Protein AF-A0A8I1IHM7-F1 (afdb_monomer_lite)

Foldseek 3Di:
DKAFAFDPVLVVQLVVQCVVFPDDPPDDAWAGHPDIDDPVRLVQLVCVLQVHDDDDDDDDPLVRLQVQQPLCVQQVLPVRHNVVSVVVVPDHYGPNVVSCVSGPRHTHGPNPVSVVDRDDPVNVCCVVCSVVLLVLLLVLLVVLLVQLCCLQPPDPCVVCVVVVDPDPVSNVVSNVSSVVSNVLSVCSSNVPPQLVSLVVVLCVLVVVLVVCCVVPVCLCVPPVRRSPVSVVVNVSSVVNNVVSDDD

pLDDT: mean 90.26, std 7.32, range [41.38, 98.38]

Secondary structure (DSSP, 8-state):
-EE----HHHHHHHHHHHHHSPPPTTSPPP---S--EEHHHHHHHHHHHTTPPP-PPPPPPHHHHHHHHHHHHHTT-TT--HHHHHHHHT-B----HHHHTT-S--PPPHHHHTTTS---HHHHHHHHHHHHHHHHHHHHHHHHHHHHHHHHHS-HHHHHHHHT---TTHHHHHHHHHHHHHHHHHHHHTT-SHHHHHHHHHHHHHHHHHHHHHH-GGGGS-TT-TTTTHHHHHHHHHHHHHHH---

Structure (mmCIF, N/CA/C/O backbone):
data_AF-A0A8I1IHM7-F1
#
_entry.id   AF-A0A8I1IHM7-F1
#
loop_
_atom_site.group_PDB
_atom_site.id
_atom_site.type_symbol
_atom_site.label_atom_id
_atom_site.label_alt_id
_atom_site.label_comp_id
_atom_site.label_asym_id
_atom_site.label_entity_id
_atom_site.label_seq_id
_atom_site.pdbx_PDB_ins_code
_atom_site.Cartn_x
_atom_site.Cartn_y
_atom_site.Cartn_z
_atom_site.occupancy
_atom_site.B_iso_or_equiv
_atom_site.auth_seq_id
_atom_site.auth_comp_id
_atom_site.auth_asym_id
_atom_site.auth_atom_id
_atom_site.pdbx_PDB_model_num
ATOM 1 N N . GLU A 1 1 ? -20.198 -10.989 11.165 1.00 84.62 1 GLU A N 1
ATOM 2 C CA . GLU A 1 1 ? -19.891 -11.301 12.573 1.00 84.62 1 GLU A CA 1
ATOM 3 C C . GLU A 1 1 ? -20.117 -10.100 13.493 1.00 84.62 1 GLU A C 1
ATOM 5 O O . GLU A 1 1 ? -19.908 -8.967 13.043 1.00 84.62 1 GLU A O 1
ATOM 10 N N . PRO A 1 2 ? -20.610 -10.320 14.728 1.00 90.12 2 PRO A N 1
ATOM 11 C CA . PRO A 1 2 ? -20.672 -9.314 15.789 1.00 90.12 2 PRO A CA 1
ATOM 12 C C . PRO A 1 2 ? -19.296 -9.076 16.435 1.00 90.12 2 PRO A C 1
ATOM 14 O O . PRO A 1 2 ? -18.461 -9.977 16.477 1.00 90.12 2 PRO A O 1
ATOM 17 N N . VAL A 1 3 ? -19.072 -7.860 16.937 1.00 91.31 3 VAL A N 1
ATOM 18 C CA . VAL A 1 3 ? -17.840 -7.398 17.599 1.00 91.31 3 VAL A CA 1
ATOM 19 C C . VAL A 1 3 ? -18.196 -6.395 18.710 1.00 91.31 3 VAL A C 1
ATOM 21 O O . VAL A 1 3 ? -19.154 -5.638 18.554 1.00 91.31 3 VAL A O 1
ATOM 24 N N . ASN A 1 4 ? -17.438 -6.334 19.810 1.00 93.00 4 ASN A N 1
ATOM 25 C CA . ASN A 1 4 ? -17.613 -5.317 20.864 1.00 93.00 4 ASN A CA 1
ATOM 26 C C . ASN A 1 4 ? -16.305 -4.544 21.144 1.00 93.00 4 ASN A C 1
ATOM 28 O O . ASN A 1 4 ? -15.594 -4.833 22.109 1.00 93.00 4 ASN A O 1
ATOM 32 N N . PRO A 1 5 ? -15.956 -3.554 20.296 1.00 93.38 5 PRO A N 1
ATOM 33 C CA . PRO A 1 5 ? -14.682 -2.843 20.374 1.00 93.38 5 PRO A CA 1
ATOM 34 C C . PRO A 1 5 ? -14.538 -2.069 21.686 1.00 93.38 5 PRO A C 1
ATOM 36 O O . PRO A 1 5 ? -15.494 -1.445 22.142 1.00 93.38 5 PRO A O 1
ATOM 39 N N . ILE A 1 6 ? -13.330 -2.046 22.246 1.00 94.06 6 ILE A N 1
ATOM 40 C CA . ILE A 1 6 ? -12.980 -1.247 23.426 1.00 94.06 6 ILE A CA 1
ATOM 41 C C . ILE A 1 6 ? -11.928 -0.195 23.066 1.00 94.06 6 ILE A C 1
ATOM 43 O O . ILE A 1 6 ? -11.039 -0.448 22.252 1.00 94.06 6 ILE A O 1
ATOM 47 N N . HIS A 1 7 ? -12.030 0.993 23.663 1.00 94.50 7 HIS A N 1
ATOM 48 C CA . HIS A 1 7 ? -11.015 2.032 23.519 1.00 94.50 7 HIS A CA 1
ATOM 49 C C . HIS A 1 7 ? -9.739 1.667 24.290 1.00 94.50 7 HIS A C 1
ATOM 51 O O . HIS A 1 7 ? -9.816 1.151 25.403 1.00 94.50 7 HIS A O 1
ATOM 57 N N . ALA A 1 8 ? -8.564 1.985 23.741 1.00 94.12 8 ALA A N 1
ATOM 58 C CA . ALA A 1 8 ? -7.283 1.637 24.362 1.00 94.12 8 ALA A CA 1
ATOM 59 C C . ALA A 1 8 ? -7.101 2.258 25.761 1.00 94.12 8 ALA A C 1
ATOM 61 O O . ALA A 1 8 ? -6.610 1.590 26.664 1.00 94.12 8 ALA A O 1
ATOM 62 N N . GLU A 1 9 ? -7.543 3.503 25.970 1.00 94.56 9 GLU A N 1
ATOM 63 C CA . GLU A 1 9 ? -7.484 4.152 27.293 1.00 94.56 9 GLU A CA 1
ATOM 64 C C . GLU A 1 9 ? -8.430 3.499 28.305 1.00 94.56 9 GLU A C 1
ATOM 66 O O . GLU A 1 9 ? -8.074 3.350 29.470 1.00 94.56 9 GLU A O 1
ATOM 71 N N . ASP A 1 10 ? -9.618 3.074 27.865 1.00 94.50 10 ASP A N 1
ATOM 72 C CA . ASP A 1 10 ? -10.570 2.404 28.752 1.00 94.50 10 ASP A CA 1
ATOM 73 C C . ASP A 1 10 ? -10.032 1.013 29.137 1.00 94.50 10 ASP A C 1
ATOM 75 O O . ASP A 1 10 ? -10.134 0.606 30.292 1.00 94.50 10 ASP A O 1
ATOM 79 N N . LEU A 1 11 ? -9.390 0.308 28.195 1.00 95.12 11 LEU A N 1
ATOM 80 C CA . LEU A 1 11 ? -8.673 -0.937 28.476 1.00 95.12 11 LEU A CA 1
ATOM 81 C C . LEU A 1 11 ? -7.516 -0.709 29.461 1.00 95.12 11 LEU A C 1
ATOM 83 O O . LEU A 1 11 ? -7.359 -1.484 30.399 1.00 95.12 11 LEU A O 1
ATOM 87 N N . ALA A 1 12 ? -6.732 0.357 29.282 1.00 95.75 12 ALA A N 1
ATOM 88 C CA . ALA A 1 12 ? -5.644 0.700 30.195 1.00 95.75 12 ALA A CA 1
ATOM 89 C C . ALA A 1 12 ? -6.156 0.992 31.615 1.00 95.75 12 ALA A C 1
ATOM 91 O O . ALA A 1 12 ? -5.554 0.527 32.581 1.00 95.75 12 ALA A O 1
ATOM 92 N N . ALA A 1 13 ? -7.287 1.691 31.747 1.00 95.38 13 ALA A N 1
ATOM 93 C CA . ALA A 1 13 ? -7.929 1.934 33.037 1.00 95.38 13 ALA A CA 1
ATOM 94 C C . ALA A 1 13 ? -8.395 0.627 33.705 1.00 95.38 13 ALA A C 1
ATOM 96 O O . ALA A 1 13 ? -8.122 0.413 34.881 1.00 95.38 13 ALA A O 1
ATOM 97 N N . ILE A 1 14 ? -9.015 -0.289 32.950 1.00 94.88 14 ILE A N 1
ATOM 98 C CA . ILE A 1 14 ? -9.409 -1.617 33.458 1.00 94.88 14 ILE A CA 1
ATOM 99 C C . ILE A 1 14 ? -8.185 -2.405 33.942 1.00 94.88 14 ILE A C 1
ATOM 101 O O . ILE A 1 14 ? -8.227 -3.020 35.006 1.00 94.88 14 ILE A O 1
ATOM 105 N N . VAL A 1 15 ? -7.087 -2.387 33.180 1.00 94.62 15 VAL A N 1
ATOM 106 C CA . VAL A 1 15 ? -5.836 -3.050 33.574 1.00 94.62 15 VAL A CA 1
ATOM 107 C C . VAL A 1 15 ? -5.266 -2.424 34.848 1.00 94.62 15 VAL A C 1
ATOM 109 O O . VAL A 1 15 ? -4.857 -3.160 35.742 1.00 94.62 15 VAL A O 1
ATOM 112 N N . ALA A 1 16 ? -5.273 -1.095 34.967 1.00 96.00 16 ALA A N 1
ATOM 113 C CA . ALA A 1 16 ? -4.820 -0.401 36.171 1.00 96.00 16 ALA A CA 1
ATOM 114 C C . ALA A 1 16 ? -5.651 -0.793 37.405 1.00 96.00 16 ALA A C 1
ATOM 116 O O . ALA A 1 16 ? -5.081 -1.116 38.448 1.00 96.00 16 ALA A O 1
ATOM 117 N N . ASP A 1 17 ? -6.976 -0.864 37.267 1.00 95.06 17 ASP A N 1
ATOM 118 C CA . ASP A 1 17 ? -7.870 -1.311 38.338 1.00 95.06 17 ASP A CA 1
ATOM 119 C C . ASP A 1 17 ? -7.599 -2.766 38.738 1.00 95.06 17 ASP A C 1
ATOM 121 O O . ASP A 1 17 ? -7.530 -3.073 39.925 1.00 95.06 17 ASP A O 1
ATOM 125 N N . CYS A 1 18 ? -7.365 -3.655 37.767 1.00 93.69 18 CYS A N 1
ATOM 126 C CA . CYS A 1 18 ? -7.010 -5.052 38.037 1.00 93.69 18 CYS A CA 1
ATOM 127 C C . CYS A 1 18 ? -5.660 -5.189 38.756 1.00 93.69 18 CYS A C 1
ATOM 129 O O . CYS A 1 18 ? -5.431 -6.170 39.457 1.00 93.69 18 CYS A O 1
ATOM 131 N N . LEU A 1 19 ? -4.736 -4.246 38.574 1.00 93.38 19 LEU A N 1
ATOM 132 C CA . LEU A 1 19 ? -3.469 -4.242 39.306 1.00 93.38 19 LEU A CA 1
ATOM 133 C C . LEU A 1 19 ? -3.652 -3.735 40.741 1.00 93.38 19 LEU A C 1
ATOM 135 O O . LEU A 1 19 ? -3.023 -4.266 41.654 1.00 93.38 19 LEU A O 1
ATOM 139 N N . ALA A 1 20 ? -4.522 -2.743 40.944 1.00 94.44 20 ALA A N 1
ATOM 140 C CA . ALA A 1 20 ? -4.833 -2.197 42.262 1.00 94.44 20 ALA A CA 1
ATOM 141 C C . ALA A 1 20 ? -5.716 -3.135 43.104 1.00 94.44 20 ALA A C 1
ATOM 143 O O . ALA A 1 20 ? -5.553 -3.226 44.318 1.00 94.44 20 ALA A O 1
ATOM 144 N N . SER A 1 21 ? -6.657 -3.832 42.470 1.00 91.06 21 SER A N 1
ATOM 145 C CA . SER A 1 21 ? -7.587 -4.782 43.087 1.00 91.06 21 SER A CA 1
ATOM 146 C C . SER A 1 21 ? -7.689 -6.035 42.213 1.00 91.06 21 SER A C 1
ATOM 148 O O . SER A 1 21 ? -8.560 -6.123 41.347 1.00 91.06 21 SER A O 1
ATOM 150 N N . PRO A 1 22 ? -6.777 -7.008 42.404 1.00 90.81 22 PRO A N 1
ATOM 151 C CA . PRO A 1 22 ? -6.702 -8.182 41.544 1.00 90.81 22 PRO A CA 1
ATOM 152 C C . PRO A 1 22 ? -7.988 -9.015 41.544 1.00 90.81 22 PRO A C 1
ATOM 154 O O . PRO A 1 22 ? -8.403 -9.474 42.612 1.00 90.81 22 PRO A O 1
ATOM 157 N N . PRO A 1 23 ? -8.593 -9.282 40.367 1.00 90.06 23 PRO A N 1
ATOM 158 C CA . PRO A 1 23 ? -9.696 -10.227 40.270 1.00 90.06 23 PRO A CA 1
ATOM 159 C C . PRO A 1 23 ? -9.201 -11.662 40.541 1.00 90.06 23 PRO A C 1
ATOM 161 O O . PRO A 1 23 ? -7.988 -11.923 40.530 1.00 90.06 23 PRO A O 1
ATOM 164 N N . PRO A 1 24 ? -10.119 -12.623 40.756 1.00 90.88 24 PRO A N 1
ATOM 165 C CA . PRO A 1 24 ? -9.761 -14.029 40.908 1.00 90.88 24 PRO A CA 1
ATOM 166 C C . PRO A 1 24 ? -8.850 -14.524 39.775 1.00 90.88 24 PRO A C 1
ATOM 168 O O . PRO A 1 24 ? -9.079 -14.249 38.597 1.00 90.88 24 PRO A O 1
ATOM 171 N N . ARG A 1 25 ? -7.801 -15.272 40.133 1.00 89.69 25 ARG A N 1
ATOM 172 C CA . ARG A 1 25 ? -6.806 -15.820 39.188 1.00 89.69 25 ARG A CA 1
ATOM 173 C C . ARG A 1 25 ? -7.156 -17.234 38.708 1.00 89.69 25 ARG A C 1
ATOM 175 O O . ARG A 1 25 ? -6.270 -18.013 38.377 1.00 89.69 25 ARG A O 1
ATOM 182 N N . ASP A 1 26 ? -8.439 -17.577 38.717 1.00 91.81 26 ASP A N 1
ATOM 183 C CA . ASP A 1 26 ? -8.963 -18.905 38.379 1.00 91.81 26 ASP A CA 1
ATOM 184 C C . ASP A 1 26 ? -9.217 -19.090 36.873 1.00 91.81 26 ASP A C 1
ATOM 186 O O . ASP A 1 26 ? -9.425 -20.210 36.408 1.00 91.81 26 ASP A O 1
ATOM 190 N N . ARG A 1 27 ? -9.205 -17.995 36.103 1.00 87.81 27 ARG A N 1
ATOM 191 C CA . ARG A 1 27 ? -9.514 -17.977 34.671 1.00 87.81 27 ARG A CA 1
ATOM 192 C C . ARG A 1 27 ? -8.816 -16.828 33.945 1.00 87.81 27 ARG A C 1
ATOM 194 O O . ARG A 1 27 ? -8.361 -15.866 34.561 1.00 87.81 27 ARG A O 1
ATOM 201 N N . ALA A 1 28 ? -8.797 -16.904 32.616 1.00 89.00 28 ALA A N 1
ATOM 202 C CA . ALA A 1 28 ? -8.513 -15.747 31.775 1.00 89.00 28 ALA A CA 1
ATOM 203 C C . ALA A 1 28 ? -9.763 -14.858 31.688 1.00 89.00 28 ALA A C 1
ATOM 205 O O . ALA A 1 28 ? -10.857 -15.350 31.404 1.00 89.00 28 ALA A O 1
ATOM 206 N N . TRP A 1 29 ? -9.598 -13.560 31.929 1.00 90.19 29 TRP A N 1
ATOM 207 C CA . TRP A 1 29 ? -10.682 -12.589 31.827 1.00 90.19 29 TRP A CA 1
ATOM 208 C C . TRP A 1 29 ? -10.715 -11.974 30.430 1.00 90.19 29 TRP A C 1
ATOM 210 O O . TRP A 1 29 ? -9.701 -11.503 29.919 1.00 90.19 29 TRP A O 1
ATOM 220 N N . GLU A 1 30 ? -11.893 -11.984 29.814 1.00 90.50 30 GLU A N 1
ATOM 221 C CA . GLU A 1 30 ? -12.136 -11.331 28.532 1.00 90.50 30 GLU A CA 1
ATOM 222 C C . GLU A 1 30 ? -12.500 -9.858 28.770 1.00 90.50 30 GLU A C 1
ATOM 224 O O . GLU A 1 30 ? -13.246 -9.537 29.697 1.00 90.50 30 GLU A O 1
ATOM 229 N N . VAL A 1 31 ? -12.006 -8.955 27.920 1.00 91.06 31 VAL A N 1
ATOM 230 C CA . VAL A 1 31 ? -12.313 -7.519 27.997 1.00 91.06 31 VAL A CA 1
ATOM 231 C C . VAL A 1 31 ? -12.845 -7.046 26.655 1.00 91.06 31 VAL A C 1
ATOM 233 O O . VAL A 1 31 ? -12.253 -7.314 25.613 1.00 91.06 31 VAL A O 1
ATOM 236 N N . GLY A 1 32 ? -13.964 -6.332 26.683 1.00 91.56 32 GLY A N 1
ATOM 237 C CA . GLY A 1 32 ? -14.620 -5.789 25.502 1.00 91.56 32 GLY A CA 1
ATOM 238 C C . GLY A 1 32 ? -15.434 -4.553 25.845 1.00 91.56 32 GLY A C 1
ATOM 239 O O . GLY A 1 32 ? -15.661 -4.239 27.015 1.00 91.56 32 GLY A O 1
ATOM 240 N N . GLY A 1 33 ? -15.854 -3.836 24.809 1.00 92.56 33 GLY A N 1
ATOM 241 C CA . GLY A 1 33 ? -16.707 -2.667 24.961 1.00 92.56 33 GLY A CA 1
ATOM 242 C C . GLY A 1 33 ? -18.132 -3.039 25.382 1.00 92.56 33 GLY A C 1
ATOM 243 O O . GLY A 1 33 ? -18.565 -4.181 25.196 1.00 92.56 33 GLY A O 1
ATOM 244 N N . PRO A 1 34 ? -18.898 -2.066 25.901 1.00 92.19 34 PRO A N 1
ATOM 245 C CA . PRO A 1 34 ? -20.278 -2.287 26.335 1.00 92.19 34 PRO A CA 1
ATOM 246 C C . PRO A 1 34 ? -21.270 -2.359 25.161 1.00 92.19 34 PRO A C 1
ATOM 248 O O . PRO A 1 34 ? -22.408 -2.779 25.337 1.00 92.19 34 PRO A O 1
ATOM 251 N N . GLU A 1 35 ? -20.865 -1.926 23.964 1.00 93.25 35 GLU A N 1
ATOM 252 C CA . GLU A 1 35 ? -21.708 -1.883 22.770 1.00 93.25 35 GLU A CA 1
ATOM 253 C C . GLU A 1 35 ? -21.283 -2.991 21.800 1.00 93.25 35 GLU A C 1
ATOM 255 O O . GLU A 1 35 ? -20.154 -2.993 21.306 1.00 93.25 35 GLU A O 1
ATOM 260 N N . THR A 1 36 ? -22.194 -3.926 21.515 1.00 93.31 36 THR A N 1
ATOM 261 C CA . THR A 1 36 ? -21.987 -4.946 20.477 1.00 93.31 36 THR A CA 1
ATOM 262 C C . THR A 1 36 ? -22.536 -4.436 19.152 1.00 93.31 36 THR A C 1
ATOM 264 O O . THR A 1 36 ? -23.719 -4.125 19.035 1.00 93.31 36 THR A O 1
ATOM 267 N N . VAL A 1 37 ? -21.680 -4.382 18.137 1.00 93.12 37 VAL A N 1
ATOM 268 C CA . VAL A 1 37 ? -22.014 -3.947 16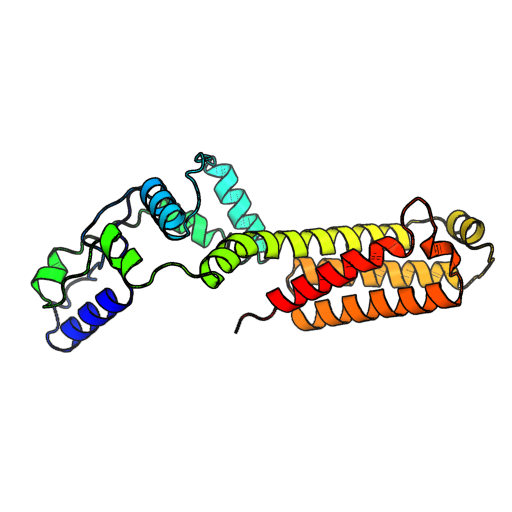.778 1.00 93.12 37 VAL A CA 1
ATOM 269 C C . VAL A 1 37 ? -21.679 -5.050 15.781 1.00 93.12 37 VAL A C 1
ATOM 271 O O . VAL A 1 37 ? -20.882 -5.941 16.055 1.00 93.12 37 VAL A O 1
ATOM 274 N N . THR A 1 38 ? -22.264 -5.014 14.588 1.00 92.00 38 THR A N 1
ATOM 275 C CA . THR A 1 38 ? -21.795 -5.883 13.499 1.00 92.00 38 THR A CA 1
ATOM 276 C C . THR A 1 38 ? -20.495 -5.331 12.919 1.00 92.00 38 THR A C 1
ATOM 278 O O . THR A 1 38 ? -20.282 -4.120 12.918 1.00 92.00 38 THR A O 1
ATOM 281 N N . GLN A 1 39 ? -19.641 -6.183 12.351 1.00 88.81 39 GLN A N 1
ATOM 282 C CA . GLN A 1 39 ? -18.436 -5.734 11.640 1.00 88.81 39 GLN A CA 1
ATOM 283 C C . GLN A 1 39 ? -18.768 -4.717 10.531 1.00 88.81 39 GLN A C 1
ATOM 285 O O . GLN A 1 39 ? -18.094 -3.698 10.400 1.00 88.81 39 GLN A O 1
ATOM 290 N N . ALA A 1 40 ? -19.846 -4.945 9.772 1.00 91.31 40 ALA A N 1
ATOM 291 C CA . ALA A 1 40 ? -20.333 -3.988 8.777 1.00 91.31 40 ALA A CA 1
ATOM 292 C C . ALA A 1 40 ? -20.783 -2.664 9.424 1.00 91.31 40 ALA A C 1
ATOM 294 O O . ALA A 1 40 ? -20.438 -1.588 8.939 1.00 91.31 40 ALA A O 1
ATOM 295 N N . GLY A 1 41 ? -21.496 -2.729 10.553 1.00 93.31 41 GLY A N 1
ATOM 296 C CA . GLY A 1 41 ? -21.902 -1.555 11.327 1.00 93.31 41 GLY A CA 1
ATOM 297 C C . GLY A 1 41 ? -20.712 -0.757 11.861 1.00 93.31 41 GLY A C 1
ATOM 298 O O . GLY A 1 41 ? -20.708 0.471 11.772 1.00 93.31 41 GLY A O 1
ATOM 299 N N . TYR A 1 42 ? -19.670 -1.444 12.330 1.00 93.12 42 TYR A N 1
ATOM 300 C CA . TYR A 1 42 ? -18.433 -0.821 12.787 1.00 93.12 42 TYR A CA 1
ATOM 301 C C . TYR A 1 42 ? -17.684 -0.128 11.641 1.00 93.12 42 TYR A C 1
ATOM 303 O O . TYR A 1 42 ? -17.315 1.037 11.763 1.00 93.12 42 TYR A O 1
ATOM 311 N N . LEU A 1 43 ? -17.547 -0.781 10.482 1.00 92.75 43 LEU A N 1
ATOM 312 C CA . LEU A 1 43 ? -16.962 -0.159 9.289 1.00 92.75 43 LEU A CA 1
ATOM 313 C C . LEU A 1 43 ? -17.773 1.059 8.816 1.00 92.75 43 LEU A C 1
ATOM 315 O O . LEU A 1 43 ? -17.191 2.079 8.448 1.00 92.75 43 LEU A O 1
ATOM 319 N N . ALA A 1 44 ? -19.108 0.991 8.861 1.00 95.19 44 ALA A N 1
ATOM 320 C CA . ALA A 1 44 ? -19.968 2.131 8.545 1.00 95.19 44 ALA A CA 1
ATOM 321 C C . ALA A 1 44 ? -19.768 3.291 9.532 1.00 95.19 44 ALA A C 1
ATOM 323 O O . ALA A 1 44 ? -19.743 4.449 9.115 1.00 95.19 44 ALA A O 1
ATOM 324 N N . LEU A 1 45 ? -19.606 2.992 10.825 1.00 94.75 45 LEU A N 1
ATOM 325 C CA . LEU A 1 45 ? -19.303 3.984 11.854 1.00 94.75 45 LEU A CA 1
ATOM 326 C C . LEU A 1 45 ? -17.952 4.661 11.598 1.00 94.75 45 LEU A C 1
ATOM 328 O O . LEU A 1 45 ? -17.911 5.887 11.544 1.00 94.75 45 LEU A O 1
ATOM 332 N N . LEU A 1 46 ? -16.882 3.892 11.367 1.00 93.88 46 LEU A N 1
ATOM 333 C CA . LEU A 1 46 ? -15.554 4.437 11.056 1.00 93.88 46 LEU A CA 1
ATOM 334 C C . LEU A 1 46 ? -15.572 5.288 9.783 1.00 93.88 46 LEU A C 1
ATOM 336 O O . LEU A 1 46 ? -14.955 6.347 9.718 1.00 93.88 46 LEU A O 1
ATOM 340 N N . ARG A 1 47 ? -16.331 4.865 8.772 1.00 94.81 47 ARG A N 1
ATOM 341 C CA . ARG A 1 47 ? -16.472 5.613 7.524 1.00 94.81 47 ARG A CA 1
ATOM 342 C C . ARG A 1 47 ? -17.183 6.956 7.729 1.00 94.81 47 ARG A C 1
ATOM 344 O O . ARG A 1 47 ? -16.745 7.953 7.160 1.00 94.81 47 ARG A O 1
ATOM 351 N N . ARG A 1 48 ? -18.225 7.004 8.570 1.00 94.50 48 ARG A N 1
ATOM 352 C CA . ARG A 1 48 ? -18.868 8.266 8.983 1.00 94.50 48 ARG A CA 1
ATOM 353 C C . ARG A 1 48 ? -17.936 9.135 9.821 1.00 94.50 48 ARG A C 1
ATOM 355 O O . ARG A 1 48 ? -17.902 10.340 9.609 1.00 94.50 48 ARG A O 1
ATOM 362 N N . TRP A 1 49 ? -17.176 8.529 10.732 1.00 94.88 49 TRP A N 1
ATOM 363 C CA . TRP A 1 49 ? -16.181 9.225 11.549 1.00 94.88 49 TRP A CA 1
ATOM 364 C C . TRP A 1 49 ? -15.111 9.908 10.684 1.00 94.88 49 TRP A C 1
ATOM 366 O O . TRP A 1 49 ? -14.779 11.059 10.937 1.00 94.88 49 TRP A O 1
ATOM 376 N N . LEU A 1 50 ? -14.678 9.270 9.590 1.00 94.94 50 LEU A N 1
ATOM 377 C CA . LEU A 1 50 ? -13.803 9.861 8.566 1.00 94.94 50 LEU A CA 1
ATOM 378 C C . LEU A 1 50 ? -14.476 10.955 7.704 1.00 94.94 50 LEU A C 1
ATOM 380 O O . LEU A 1 50 ? -13.848 11.480 6.787 1.00 94.94 50 LEU A O 1
ATOM 384 N N . GLY A 1 51 ? -15.759 11.266 7.910 1.00 93.88 51 GLY A N 1
ATOM 385 C CA . GLY A 1 51 ? -16.509 12.213 7.076 1.00 93.88 51 GLY A CA 1
ATOM 386 C C . GLY A 1 51 ? -16.812 11.703 5.659 1.00 93.88 51 GLY A C 1
ATOM 387 O O . GLY A 1 51 ? -17.132 12.487 4.766 1.00 93.88 51 GLY A O 1
ATOM 388 N N . LEU A 1 52 ? -16.704 10.392 5.414 1.00 93.94 52 LEU A N 1
ATOM 389 C CA . LEU A 1 52 ? -16.956 9.794 4.103 1.00 93.94 52 LEU A CA 1
ATOM 390 C C . LEU A 1 52 ? -18.434 9.414 3.943 1.00 93.94 52 LEU A C 1
ATOM 392 O O . LEU A 1 52 ? -19.080 8.910 4.862 1.00 93.94 52 LEU A O 1
ATOM 396 N N . ARG A 1 53 ? -18.963 9.585 2.724 1.00 94.31 53 ARG A N 1
ATOM 397 C CA . ARG A 1 53 ? -20.327 9.152 2.366 1.00 94.31 53 ARG A CA 1
ATOM 398 C C . ARG A 1 53 ? -20.489 7.638 2.534 1.00 94.31 53 ARG A C 1
ATOM 400 O O . ARG A 1 53 ? -19.514 6.928 2.274 1.00 94.31 53 ARG A O 1
ATOM 407 N N . PRO A 1 54 ? -21.685 7.118 2.870 1.00 94.19 54 PRO A N 1
ATOM 408 C CA . PRO A 1 54 ? -21.954 5.679 2.885 1.00 94.19 54 PRO A CA 1
ATOM 409 C C . PRO A 1 54 ? -21.487 4.987 1.595 1.00 94.19 54 PRO A C 1
ATOM 411 O O . PRO A 1 54 ? -21.528 5.583 0.520 1.00 94.19 54 PRO A O 1
ATOM 414 N N . ALA A 1 55 ? -21.006 3.749 1.707 1.00 92.31 55 ALA A N 1
ATOM 415 C CA . ALA A 1 55 ? -20.562 2.943 0.572 1.00 92.31 55 ALA A CA 1
ATOM 416 C C . ALA A 1 55 ? -21.206 1.553 0.621 1.00 92.31 55 ALA A C 1
ATOM 418 O O . ALA A 1 55 ? -21.489 1.066 1.719 1.00 92.31 55 ALA A O 1
ATOM 419 N N . PRO A 1 56 ? -21.431 0.918 -0.542 1.00 92.19 56 PRO A N 1
ATOM 420 C CA . PRO A 1 56 ? -21.932 -0.446 -0.589 1.00 92.19 56 PRO A CA 1
ATOM 421 C C . PRO A 1 56 ? -20.913 -1.419 0.012 1.00 92.19 56 PRO A C 1
ATOM 423 O O . PRO A 1 56 ? -19.701 -1.253 -0.139 1.00 92.19 56 PRO A O 1
ATOM 426 N N . PHE A 1 57 ? -21.420 -2.458 0.672 1.00 90.56 57 PHE A N 1
ATOM 427 C CA . PHE A 1 57 ? -20.605 -3.553 1.181 1.00 90.56 57 PHE A CA 1
ATOM 428 C C . PHE A 1 57 ? -20.459 -4.637 0.116 1.00 90.56 57 PHE A C 1
ATOM 430 O O . PHE A 1 57 ? -21.450 -5.187 -0.364 1.00 90.56 57 PHE A O 1
ATOM 437 N N . LEU A 1 58 ? -19.214 -4.967 -0.223 1.00 89.19 58 LEU A N 1
ATOM 438 C CA . LEU A 1 58 ? -18.890 -6.126 -1.045 1.00 89.19 58 LEU A CA 1
ATOM 439 C C . LEU A 1 58 ? -18.595 -7.310 -0.128 1.00 89.19 58 LEU A C 1
ATOM 441 O O . LEU A 1 58 ? -17.690 -7.253 0.703 1.00 89.19 58 LEU A O 1
ATOM 445 N N . HIS A 1 59 ? -19.367 -8.381 -0.281 1.00 86.88 59 HIS A N 1
ATOM 446 C CA . HIS A 1 59 ? -19.177 -9.604 0.486 1.00 86.88 59 HIS A CA 1
ATOM 447 C C . HIS A 1 59 ? -18.198 -10.507 -0.256 1.00 86.88 59 HIS A C 1
ATOM 449 O O . HIS A 1 59 ? -18.463 -10.937 -1.377 1.00 86.88 59 HIS A O 1
ATOM 455 N N . LEU A 1 60 ? -17.053 -10.778 0.367 1.00 85.75 60 LEU A N 1
ATOM 456 C CA . LEU A 1 60 ? -16.023 -11.626 -0.214 1.00 85.75 60 LEU A CA 1
ATOM 457 C C . LEU A 1 60 ? -16.278 -13.090 0.179 1.00 85.75 60 LEU A C 1
ATOM 459 O O . LEU A 1 60 ? -16.335 -13.387 1.375 1.00 85.75 60 LEU A O 1
ATOM 463 N N . PRO A 1 61 ? -16.400 -14.027 -0.779 1.00 90.94 61 PRO A N 1
ATOM 464 C CA . PRO A 1 61 ? -16.479 -15.445 -0.454 1.00 90.94 61 PRO A CA 1
ATOM 465 C C . PRO A 1 61 ? -15.254 -15.896 0.353 1.00 90.94 61 PRO A C 1
ATOM 467 O O . PRO A 1 61 ? -14.119 -15.550 0.014 1.00 90.94 61 PRO A O 1
ATOM 470 N N . ARG A 1 62 ? -15.461 -16.720 1.390 1.00 88.81 62 ARG A N 1
ATOM 471 C CA . ARG A 1 62 ? -14.384 -17.194 2.286 1.00 88.81 62 ARG A CA 1
ATOM 472 C C . ARG A 1 62 ? -13.164 -17.788 1.557 1.00 88.81 62 ARG A C 1
ATOM 474 O O . ARG A 1 62 ? -12.044 -17.473 1.959 1.00 88.81 62 ARG A O 1
ATOM 481 N N . PRO A 1 63 ? -13.311 -18.597 0.486 1.00 92.06 63 PRO A N 1
ATOM 482 C CA . PRO A 1 63 ? -12.153 -19.119 -0.244 1.00 92.06 63 PRO A CA 1
ATOM 483 C C . PRO A 1 63 ? -11.287 -18.010 -0.852 1.00 92.06 63 PRO A C 1
ATOM 485 O O . PRO A 1 63 ? -10.061 -18.071 -0.777 1.00 92.06 63 PRO A O 1
ATOM 488 N N . LEU A 1 64 ? -11.925 -16.968 -1.392 1.00 92.38 64 LEU A N 1
ATOM 489 C CA . LEU A 1 64 ? -11.242 -15.830 -1.996 1.00 92.38 64 LEU A CA 1
ATOM 490 C C . LEU A 1 64 ? -10.542 -14.975 -0.930 1.00 92.38 64 LEU A C 1
ATOM 492 O O . LEU A 1 64 ? -9.398 -14.575 -1.128 1.00 92.38 64 LEU A O 1
ATOM 496 N N . ALA A 1 65 ? -11.177 -14.780 0.231 1.00 90.25 65 ALA A N 1
ATOM 497 C CA . ALA A 1 65 ? -10.564 -14.110 1.380 1.00 90.25 65 ALA A CA 1
ATOM 498 C C . ALA A 1 65 ? -9.291 -14.831 1.856 1.00 90.25 65 ALA A C 1
ATOM 500 O O . ALA A 1 65 ? -8.249 -14.208 2.048 1.00 90.25 65 ALA A O 1
ATOM 501 N N . ARG A 1 66 ? -9.342 -16.163 1.982 1.00 91.06 66 ARG A N 1
ATOM 502 C CA . ARG A 1 66 ? -8.187 -16.983 2.388 1.00 91.06 66 ARG A CA 1
ATOM 503 C C . ARG A 1 66 ? -7.069 -16.968 1.348 1.00 91.06 66 ARG A C 1
ATOM 505 O O . ARG A 1 66 ? -5.900 -16.895 1.719 1.00 91.06 66 ARG A O 1
ATOM 512 N N . ALA A 1 67 ? -7.413 -17.017 0.060 1.00 91.62 67 ALA A N 1
ATOM 513 C CA . ALA A 1 67 ? -6.440 -16.892 -1.022 1.00 91.62 67 ALA A CA 1
ATOM 514 C C . ALA A 1 67 ? -5.743 -15.522 -0.991 1.00 91.62 67 ALA A C 1
ATOM 516 O O . ALA A 1 67 ? -4.516 -15.466 -1.063 1.00 91.62 67 ALA A O 1
ATOM 517 N N . ALA A 1 68 ? -6.506 -14.440 -0.799 1.00 88.88 68 ALA A N 1
ATOM 518 C CA . ALA A 1 68 ? -5.962 -13.095 -0.644 1.00 88.88 68 ALA A CA 1
ATOM 519 C C . ALA A 1 68 ? -5.020 -12.997 0.567 1.00 88.88 68 ALA A C 1
ATOM 521 O O . ALA A 1 68 ? -3.926 -12.458 0.428 1.00 88.88 68 ALA A O 1
ATOM 522 N N . GLY A 1 69 ? -5.392 -13.583 1.712 1.00 90.62 69 GLY A N 1
ATOM 523 C CA . GLY A 1 69 ? -4.539 -13.656 2.905 1.00 90.62 69 GLY A CA 1
ATOM 524 C C . GLY A 1 69 ? -3.193 -14.339 2.642 1.00 90.62 69 GLY A C 1
ATOM 525 O O . GLY A 1 69 ? -2.148 -13.769 2.935 1.00 90.62 69 GLY A O 1
ATOM 526 N N . ARG A 1 70 ? -3.201 -15.519 2.004 1.00 90.94 70 ARG A N 1
ATOM 527 C CA . ARG A 1 70 ? -1.970 -16.261 1.657 1.00 90.94 70 ARG A CA 1
ATOM 528 C C . ARG A 1 70 ? -1.091 -15.514 0.658 1.00 90.94 70 ARG A C 1
ATOM 530 O O . ARG A 1 70 ? 0.131 -15.514 0.787 1.00 90.94 70 ARG A O 1
ATOM 537 N N . LEU A 1 71 ? -1.707 -14.890 -0.346 1.00 88.75 71 LEU A N 1
ATOM 538 C CA . LEU A 1 71 ? -0.992 -14.058 -1.310 1.00 88.75 71 LEU A CA 1
ATOM 539 C C . LEU A 1 71 ? -0.369 -12.842 -0.616 1.00 88.75 71 LEU A C 1
ATOM 541 O O . LEU A 1 71 ? 0.762 -12.461 -0.916 1.00 88.75 71 LEU A O 1
ATOM 545 N N . GLY A 1 72 ? -1.097 -12.262 0.334 1.00 88.50 72 GLY A N 1
ATOM 546 C CA . GLY A 1 72 ? -0.624 -11.184 1.178 1.00 88.50 72 GLY A CA 1
ATOM 547 C C . GLY A 1 72 ? 0.599 -11.565 2.006 1.00 88.50 72 GLY A C 1
ATOM 548 O O . GLY A 1 72 ? 1.588 -10.837 1.968 1.00 88.50 72 GLY A O 1
ATOM 549 N N . ASP A 1 73 ? 0.611 -12.748 2.622 1.00 89.50 73 ASP A N 1
ATOM 550 C CA . ASP A 1 73 ? 1.788 -13.261 3.335 1.00 89.50 73 ASP A CA 1
ATOM 551 C C . ASP A 1 73 ? 2.976 -13.499 2.391 1.00 89.50 73 ASP A C 1
ATOM 553 O O . ASP A 1 73 ? 4.095 -13.054 2.662 1.00 89.50 73 ASP A O 1
ATOM 557 N N . ALA A 1 74 ? 2.736 -14.141 1.241 1.00 86.75 74 ALA A N 1
ATOM 558 C CA . ALA A 1 74 ? 3.777 -14.445 0.256 1.00 86.75 74 ALA A CA 1
ATOM 559 C C . ALA A 1 74 ? 4.456 -13.180 -0.295 1.00 86.75 74 ALA A C 1
ATOM 561 O O . ALA A 1 74 ? 5.667 -13.164 -0.527 1.00 86.75 74 ALA A O 1
ATOM 562 N N . LEU A 1 75 ? 3.673 -12.114 -0.477 1.00 84.81 75 LEU A N 1
ATOM 563 C CA . LEU A 1 75 ? 4.135 -10.822 -0.973 1.00 84.81 75 LEU A CA 1
ATOM 564 C C . LEU A 1 75 ? 4.478 -9.839 0.152 1.00 84.81 75 LEU A C 1
ATOM 566 O O . LEU A 1 75 ? 4.852 -8.706 -0.136 1.00 84.81 75 LEU A O 1
ATOM 570 N N . ARG A 1 76 ? 4.338 -10.204 1.433 1.00 84.75 76 ARG A N 1
ATOM 571 C CA . ARG A 1 76 ? 4.489 -9.277 2.573 1.00 84.75 76 ARG A CA 1
ATOM 572 C C . ARG A 1 76 ? 3.663 -7.997 2.390 1.00 84.75 76 ARG A C 1
ATOM 574 O O . ARG A 1 76 ? 4.176 -6.877 2.484 1.00 84.75 76 ARG A O 1
ATOM 581 N N . MET A 1 77 ? 2.397 -8.153 2.015 1.00 79.56 77 MET A N 1
ATOM 582 C CA . MET A 1 77 ? 1.416 -7.072 1.948 1.00 79.56 77 MET A CA 1
ATOM 583 C C . MET A 1 77 ? 0.830 -6.892 3.345 1.00 79.56 77 MET A C 1
ATOM 585 O O . MET A 1 77 ? -0.241 -7.408 3.621 1.00 79.56 77 MET A O 1
ATOM 589 N N . GLY A 1 78 ? 1.545 -6.163 4.212 1.00 74.19 78 GLY A N 1
ATOM 590 C CA . GLY A 1 78 ? 1.221 -5.938 5.633 1.00 74.19 78 GLY A CA 1
ATOM 591 C C . GLY A 1 78 ? -0.258 -6.061 6.054 1.00 74.19 78 GLY A C 1
ATOM 592 O O . GLY A 1 78 ? -0.544 -6.859 6.942 1.00 74.19 78 GLY A O 1
ATOM 593 N N . PRO A 1 79 ? -1.209 -5.332 5.434 1.00 70.69 79 PRO A N 1
ATOM 594 C CA . PRO A 1 79 ? -2.611 -5.331 5.863 1.00 70.69 79 PRO A CA 1
ATOM 595 C C . PRO A 1 79 ? -3.427 -6.587 5.531 1.00 70.69 79 PRO A C 1
ATOM 597 O O . PRO A 1 79 ? -4.508 -6.789 6.081 1.00 70.69 79 PRO A O 1
ATOM 600 N N . VAL A 1 80 ? -2.956 -7.409 4.597 1.00 81.06 80 VAL A N 1
ATOM 601 C CA . VAL A 1 80 ? -3.651 -8.609 4.133 1.00 81.06 80 VAL A CA 1
ATOM 602 C C . VAL A 1 80 ? -2.773 -9.795 4.495 1.00 81.06 80 VAL A C 1
ATOM 604 O O . VAL A 1 80 ? -1.733 -10.006 3.885 1.00 81.06 80 VAL A O 1
ATOM 607 N N . SER A 1 81 ? -3.187 -10.567 5.494 1.00 88.06 81 SER A N 1
ATOM 608 C CA . SER A 1 81 ? -2.469 -11.763 5.942 1.00 88.06 81 SER A CA 1
ATOM 609 C C . SER A 1 81 ? -3.442 -12.900 6.205 1.00 88.06 81 SER A C 1
ATOM 611 O O . SER A 1 81 ? -4.619 -12.666 6.509 1.00 88.06 81 SER A O 1
ATOM 613 N N . ALA A 1 82 ? -2.975 -14.146 6.113 1.00 89.25 82 ALA A N 1
ATOM 614 C CA . ALA A 1 82 ? -3.803 -15.289 6.480 1.00 89.25 82 ALA A CA 1
ATOM 615 C C . ALA A 1 82 ? -4.237 -15.210 7.952 1.00 89.25 82 ALA A C 1
ATOM 617 O O . ALA A 1 82 ? -5.374 -15.561 8.264 1.00 89.25 82 ALA A O 1
ATOM 618 N N . THR A 1 83 ? -3.380 -14.678 8.831 1.00 88.75 83 THR A N 1
ATOM 619 C CA . THR A 1 83 ? -3.683 -14.462 10.254 1.00 88.75 83 THR A CA 1
ATOM 620 C C . THR A 1 83 ? -4.833 -13.481 10.453 1.00 88.75 83 THR A C 1
ATOM 622 O O . THR A 1 83 ? -5.757 -13.780 11.204 1.00 88.75 83 THR A O 1
ATOM 625 N N . PHE A 1 84 ? -4.826 -12.338 9.759 1.00 87.12 84 PHE A N 1
ATOM 626 C CA . PHE A 1 84 ? -5.912 -11.362 9.868 1.00 87.12 84 PHE A CA 1
ATOM 627 C C . PHE A 1 84 ? -7.245 -11.949 9.387 1.00 87.12 84 PHE A C 1
ATOM 629 O O . PHE A 1 84 ? -8.264 -11.800 10.055 1.00 87.12 84 PHE A O 1
ATOM 636 N N . ILE A 1 85 ? -7.236 -12.685 8.271 1.00 88.50 85 ILE A N 1
ATOM 637 C CA . ILE A 1 85 ? -8.438 -13.359 7.759 1.00 88.50 85 ILE A CA 1
ATOM 638 C C . ILE A 1 85 ? -8.939 -14.434 8.733 1.00 88.50 85 ILE A C 1
ATOM 640 O O . ILE A 1 85 ? -10.140 -14.522 8.969 1.00 88.50 85 ILE A O 1
ATOM 644 N N . ALA A 1 86 ? -8.041 -15.220 9.332 1.00 87.25 86 ALA A N 1
ATOM 645 C CA . ALA A 1 86 ? -8.407 -16.220 10.333 1.00 87.25 86 ALA A CA 1
ATOM 646 C C . ALA A 1 86 ? -8.992 -15.584 11.607 1.00 87.25 86 ALA A C 1
ATOM 648 O O . ALA A 1 86 ? -9.957 -16.104 12.158 1.00 87.25 86 ALA A O 1
ATOM 649 N N . MET A 1 87 ? -8.456 -14.439 12.038 1.00 85.75 87 MET A N 1
ATOM 650 C CA . MET A 1 87 ? -8.972 -13.680 13.182 1.00 85.75 87 MET A CA 1
ATOM 651 C C . MET A 1 87 ? -10.383 -13.129 12.927 1.00 85.75 87 MET A C 1
ATOM 653 O O . MET A 1 87 ? -11.205 -13.081 13.837 1.00 85.75 87 MET A O 1
ATOM 657 N N . LEU A 1 88 ? -10.694 -12.731 11.689 1.00 83.38 88 LEU A N 1
ATOM 658 C CA . LEU A 1 88 ? -12.056 -12.323 11.329 1.00 83.38 88 LEU A CA 1
ATOM 659 C C . LEU A 1 88 ? -13.050 -13.498 11.378 1.00 83.38 88 LEU A C 1
ATOM 661 O O . LEU A 1 88 ? -14.217 -13.284 11.698 1.00 83.38 88 LEU A O 1
ATOM 665 N N . ASP A 1 89 ? -12.593 -14.723 11.091 1.00 80.56 89 ASP A N 1
ATOM 666 C CA . ASP A 1 89 ? -13.412 -15.944 11.143 1.00 80.56 89 ASP A CA 1
ATOM 667 C C . ASP A 1 89 ? -13.697 -16.404 12.595 1.00 80.56 89 ASP A C 1
ATOM 669 O O . ASP A 1 89 ? -14.690 -17.095 12.819 1.00 80.56 89 ASP A O 1
ATOM 673 N N . SER A 1 90 ? -12.865 -16.049 13.586 1.00 73.75 90 SER A N 1
ATOM 674 C CA . SER A 1 90 ? -12.954 -16.603 14.951 1.00 73.75 90 SER A CA 1
ATOM 675 C C . SER A 1 90 ? -14.001 -15.951 15.866 1.00 73.75 90 SER A C 1
ATOM 677 O O . SER A 1 90 ? -14.215 -16.443 16.970 1.00 73.75 90 SER A O 1
ATOM 679 N N . GLY A 1 91 ? -14.671 -14.881 15.420 1.00 71.06 91 GLY A N 1
ATOM 680 C CA . GLY A 1 91 ? -15.566 -14.075 16.258 1.00 71.06 91 GLY A CA 1
ATOM 681 C C . GLY A 1 91 ? -14.796 -13.293 17.332 1.00 71.06 91 GLY A C 1
ATOM 682 O O . GLY A 1 91 ? -13.832 -13.781 17.912 1.00 71.06 91 GLY A O 1
ATOM 683 N N . THR A 1 92 ? -15.184 -12.043 17.592 1.00 79.88 92 THR A N 1
ATOM 684 C CA . THR A 1 92 ? -14.431 -11.159 18.509 1.00 79.88 92 THR A CA 1
ATOM 685 C C . THR A 1 92 ? -15.329 -10.517 19.564 1.00 79.88 92 THR A C 1
ATOM 687 O O . THR A 1 92 ? -15.115 -9.364 19.938 1.00 79.88 92 THR A O 1
ATOM 690 N N . VAL A 1 93 ? -16.379 -11.222 19.999 1.00 89.12 93 VAL A N 1
ATOM 691 C CA . VAL A 1 93 ? -17.244 -10.752 21.089 1.00 89.12 93 VAL A CA 1
ATOM 692 C C . VAL A 1 93 ? -16.696 -11.258 22.415 1.00 89.12 93 VAL A C 1
ATOM 694 O O . VAL A 1 93 ? -16.751 -12.453 22.690 1.00 89.12 93 VAL A O 1
ATOM 697 N N . ALA A 1 94 ? -16.194 -10.340 23.232 1.00 87.19 94 ALA A N 1
ATOM 698 C CA . ALA A 1 94 ? -15.707 -10.622 24.574 1.00 87.19 94 ALA A CA 1
ATOM 699 C C . ALA A 1 94 ? -16.842 -10.582 25.608 1.00 87.19 94 ALA A C 1
ATOM 701 O O . ALA A 1 94 ? -17.640 -9.639 25.635 1.00 87.19 94 ALA A O 1
ATOM 702 N N . ARG A 1 95 ? -16.875 -11.552 26.523 1.00 84.62 95 ARG A N 1
ATOM 703 C CA . ARG A 1 95 ? -17.758 -11.556 27.701 1.00 84.62 95 ARG A CA 1
ATOM 704 C C . ARG A 1 95 ? -17.153 -10.719 28.827 1.00 84.62 95 ARG A C 1
ATOM 706 O O . ARG A 1 95 ? -16.619 -11.251 29.794 1.00 84.62 95 ARG A O 1
ATOM 713 N N . ALA A 1 96 ? -17.261 -9.399 28.693 1.00 76.75 96 ALA A N 1
ATOM 714 C CA . ALA A 1 96 ? -16.636 -8.443 29.609 1.00 76.75 96 ALA A CA 1
ATOM 715 C C . ALA A 1 96 ? -17.352 -8.290 30.965 1.00 76.75 96 ALA A C 1
ATOM 717 O O . ALA A 1 96 ? -16.719 -7.896 31.942 1.00 76.75 96 ALA A O 1
ATOM 718 N N . THR A 1 97 ? -18.654 -8.595 31.049 1.00 79.19 97 THR A N 1
ATOM 719 C CA . THR A 1 97 ? -19.487 -8.333 32.241 1.00 79.19 97 THR A CA 1
ATOM 720 C C . THR A 1 97 ? -18.881 -8.863 33.547 1.00 79.19 97 THR A C 1
ATOM 722 O O . THR A 1 97 ? -18.741 -8.069 34.470 1.00 79.19 97 THR A O 1
ATOM 725 N N . PRO A 1 98 ? -18.416 -10.127 33.627 1.00 83.12 98 PRO A N 1
ATOM 726 C CA . PRO A 1 98 ? -17.888 -10.676 34.876 1.00 83.12 98 PRO A CA 1
ATOM 727 C C . PRO A 1 98 ? -16.634 -9.955 35.397 1.00 83.12 98 PRO A C 1
ATOM 729 O O . PRO A 1 98 ? -16.410 -9.900 36.604 1.00 83.12 98 PRO A O 1
ATOM 732 N N . LEU A 1 99 ? -15.803 -9.404 34.503 1.00 85.69 99 LEU A N 1
ATOM 733 C CA . LEU A 1 99 ? -14.635 -8.621 34.908 1.00 85.69 99 LEU A CA 1
ATOM 734 C C . LEU A 1 99 ? -15.035 -7.209 35.339 1.00 85.69 99 LEU A C 1
ATOM 736 O O . LEU A 1 99 ? -14.485 -6.690 36.305 1.00 85.69 99 LEU A O 1
ATOM 740 N N . LEU A 1 100 ? -15.982 -6.588 34.629 1.00 86.31 100 LEU A N 1
ATOM 741 C CA . LEU A 1 100 ? -16.421 -5.215 34.899 1.00 86.31 100 LEU A CA 1
ATOM 742 C C . LEU A 1 100 ? -17.038 -5.043 36.296 1.00 86.31 100 LEU A C 1
ATOM 744 O O . LEU A 1 100 ? -17.000 -3.939 36.840 1.00 86.31 100 LEU A O 1
ATOM 748 N N . ASP A 1 101 ? -17.522 -6.130 36.897 1.00 86.81 101 ASP A N 1
ATOM 749 C CA . ASP A 1 101 ? -17.989 -6.170 38.288 1.00 86.81 101 ASP A CA 1
ATOM 750 C C . ASP A 1 101 ? -16.850 -6.007 39.317 1.00 86.81 101 ASP A C 1
ATOM 752 O O . ASP A 1 101 ? -17.098 -5.611 40.454 1.00 86.81 101 ASP A O 1
ATOM 756 N N . HIS A 1 102 ? -15.600 -6.276 38.924 1.00 85.06 102 HIS A N 1
ATOM 757 C CA . HIS A 1 102 ? -14.412 -6.231 39.788 1.00 85.06 102 HIS A CA 1
ATOM 758 C C . HIS A 1 102 ? -13.568 -4.958 39.615 1.00 85.06 102 HIS A C 1
ATOM 760 O O . HIS A 1 102 ? -12.603 -4.763 40.350 1.00 85.06 102 HIS A O 1
ATOM 766 N N . VAL A 1 103 ? -13.903 -4.098 38.651 1.00 90.12 103 VAL A N 1
ATOM 767 C CA . VAL A 1 103 ? -13.150 -2.871 38.340 1.00 90.12 103 VAL A CA 1
ATOM 768 C C . VAL A 1 103 ? -14.040 -1.637 38.454 1.00 90.12 103 VAL A C 1
ATOM 770 O O . VAL A 1 103 ? -15.266 -1.726 38.349 1.00 90.12 103 VAL A O 1
ATOM 773 N N . ALA A 1 104 ? -13.440 -0.466 38.661 1.00 90.75 104 ALA A N 1
ATOM 774 C CA . ALA A 1 104 ? -14.158 0.805 38.736 1.00 90.75 104 ALA A CA 1
ATOM 775 C C . ALA A 1 104 ? -14.381 1.410 37.341 1.00 90.75 104 ALA A C 1
ATOM 777 O O . ALA A 1 104 ? -15.406 2.048 37.086 1.00 90.75 104 ALA A O 1
ATOM 778 N N . ALA A 1 105 ? -13.446 1.178 36.420 1.00 91.00 105 ALA A N 1
ATOM 779 C CA . ALA A 1 105 ? -13.488 1.649 35.051 1.00 91.00 105 ALA A CA 1
ATOM 780 C C . ALA A 1 105 ? -14.775 1.203 34.343 1.00 91.00 105 ALA A C 1
ATOM 782 O O . ALA A 1 105 ? -15.243 0.065 34.458 1.00 91.00 105 ALA A O 1
ATOM 783 N N . ARG A 1 106 ? -15.369 2.129 33.586 1.00 92.25 106 ARG A N 1
ATOM 784 C CA . ARG A 1 106 ? -16.562 1.885 32.772 1.00 92.25 106 ARG A CA 1
ATOM 785 C C . ARG A 1 106 ? -16.232 2.242 31.325 1.00 92.25 106 ARG A C 1
ATOM 787 O O . ARG A 1 106 ? -16.193 3.434 31.007 1.00 92.25 106 ARG A O 1
ATOM 794 N N . PRO A 1 107 ? -15.951 1.246 30.461 1.00 92.88 107 PRO A N 1
ATOM 795 C CA . PRO A 1 107 ? -15.595 1.516 29.077 1.00 92.88 107 PRO A CA 1
ATOM 796 C C . PRO A 1 107 ? -16.746 2.220 28.363 1.00 92.88 107 PRO A C 1
ATOM 798 O O . PRO A 1 107 ? -17.918 1.922 28.599 1.00 92.88 107 PRO A O 1
ATOM 801 N N . ALA A 1 108 ? -16.423 3.170 27.492 1.00 93.69 108 ALA A N 1
ATOM 802 C CA . ALA A 1 108 ? -17.430 3.867 26.712 1.00 93.69 108 ALA A CA 1
ATOM 803 C C . ALA A 1 108 ? -17.917 3.009 25.532 1.00 93.69 108 ALA A C 1
ATOM 805 O O . ALA A 1 108 ? -17.160 2.205 24.985 1.00 93.69 108 ALA A O 1
ATOM 806 N N . PRO A 1 109 ? -19.173 3.195 25.092 1.00 94.44 109 PRO A N 1
ATOM 807 C CA . PRO A 1 109 ? -19.668 2.586 23.863 1.00 94.44 109 PRO A CA 1
ATOM 808 C C . PRO A 1 109 ? -18.897 3.107 22.640 1.00 94.44 109 PRO A C 1
ATOM 810 O O . PRO A 1 109 ? -18.428 4.253 22.626 1.00 94.44 109 PRO A O 1
ATOM 813 N N . VAL A 1 110 ? -18.781 2.278 21.597 1.00 94.25 110 VAL A N 1
ATOM 814 C CA . VAL A 1 110 ? -18.022 2.598 20.375 1.00 94.25 110 VAL A CA 1
ATOM 815 C C . VAL A 1 110 ? -18.573 3.811 19.645 1.00 94.25 110 VAL A C 1
ATOM 817 O O . VAL A 1 110 ? -17.807 4.647 19.174 1.00 94.25 110 VAL A O 1
ATOM 820 N N . SER A 1 111 ? -19.891 3.981 19.654 1.00 91.62 111 SER A N 1
ATOM 821 C CA . SER A 1 111 ? -20.585 5.177 19.172 1.00 91.62 111 SER A CA 1
ATOM 822 C C . SER A 1 111 ? -20.126 6.481 19.841 1.00 91.62 111 SER A C 1
ATOM 824 O O . SER A 1 111 ? -20.207 7.542 19.221 1.00 91.62 111 SER A O 1
ATOM 826 N N . ARG A 1 112 ? -19.609 6.418 21.076 1.00 92.38 112 ARG A N 1
ATOM 827 C CA . ARG A 1 112 ? -19.148 7.583 21.843 1.00 92.38 112 ARG A CA 1
ATOM 828 C C . ARG A 1 112 ? -17.636 7.750 21.814 1.00 92.38 112 ARG A C 1
ATOM 830 O O . ARG A 1 112 ? -17.171 8.874 21.637 1.00 92.38 112 ARG A O 1
ATOM 837 N N . PHE A 1 113 ? -16.856 6.683 22.002 1.00 92.56 113 PHE A N 1
ATOM 838 C CA . PHE A 1 113 ? -15.404 6.853 22.114 1.00 92.56 113 PHE A CA 1
ATOM 839 C C . PHE A 1 113 ? -14.759 7.289 20.796 1.00 92.56 113 PHE A C 1
ATOM 841 O O . PHE A 1 113 ? -13.781 8.028 20.834 1.00 92.56 113 PHE A O 1
ATOM 848 N N . VAL A 1 114 ? -15.324 6.928 19.635 1.00 91.12 114 VAL A N 1
ATOM 849 C CA . VAL A 1 114 ? -14.814 7.415 18.336 1.00 91.12 114 VAL A CA 1
ATOM 850 C C . VAL A 1 114 ? -14.901 8.941 18.223 1.00 91.12 114 VAL A C 1
ATOM 852 O O . VAL A 1 114 ? -14.123 9.552 17.504 1.00 91.12 114 VAL A O 1
ATOM 855 N N . LEU A 1 115 ? -15.806 9.581 18.971 1.00 89.12 115 LEU A N 1
ATOM 856 C CA . LEU A 1 115 ? -15.963 11.036 18.988 1.00 89.12 115 LEU A CA 1
ATOM 857 C C . LEU A 1 115 ? -14.995 11.739 19.950 1.00 89.12 115 LEU A C 1
ATOM 859 O O . LEU A 1 115 ? -14.852 12.955 19.858 1.00 89.12 115 LEU A O 1
ATOM 863 N N . ARG A 1 116 ? -14.310 11.008 20.848 1.00 91.88 116 ARG A N 1
ATOM 864 C CA . ARG A 1 116 ? -13.302 11.591 21.759 1.00 91.88 116 ARG A CA 1
ATOM 865 C C . ARG A 1 116 ? -12.121 12.186 20.989 1.00 91.88 116 ARG A C 1
ATOM 867 O O . ARG A 1 116 ? -11.565 13.195 21.407 1.00 91.88 116 ARG A O 1
ATOM 874 N N . ARG A 1 117 ? -11.777 11.583 19.847 1.00 89.62 117 ARG A N 1
ATOM 875 C CA . ARG A 1 117 ? -10.777 12.075 18.894 1.00 89.62 117 ARG A CA 1
ATOM 876 C C . ARG A 1 117 ? -11.422 12.160 17.506 1.00 89.62 117 ARG A C 1
ATOM 878 O O . ARG A 1 117 ? -11.459 11.148 16.804 1.00 89.62 117 ARG A O 1
ATOM 885 N N . PRO A 1 118 ? -11.961 13.324 17.106 1.00 90.19 118 PRO A N 1
ATOM 886 C CA . PRO A 1 118 ? -12.486 13.520 15.757 1.00 90.19 118 PRO A CA 1
ATOM 887 C C . PRO A 1 118 ? -11.430 13.203 14.690 1.00 90.19 118 PRO A C 1
ATOM 889 O O . PRO A 1 118 ? -10.245 13.465 14.900 1.00 90.19 118 PRO A O 1
ATOM 892 N N . ALA A 1 119 ? -11.856 12.646 13.553 1.00 93.56 119 ALA A N 1
ATOM 893 C CA . ALA A 1 119 ? -10.945 12.321 12.461 1.00 93.56 119 ALA A CA 1
ATOM 894 C C . ALA A 1 119 ? -10.290 13.580 11.888 1.00 93.56 119 ALA A C 1
ATOM 896 O O . ALA A 1 119 ? -10.960 14.573 11.596 1.00 93.56 119 ALA A O 1
ATOM 897 N N . GLY A 1 120 ? -8.981 13.506 11.671 1.00 93.50 120 GLY A N 1
ATOM 898 C CA . GLY A 1 120 ? -8.214 14.514 10.958 1.00 93.50 120 GLY A CA 1
ATOM 899 C C . GLY A 1 120 ? -7.843 14.080 9.541 1.00 93.50 120 GLY A C 1
ATOM 900 O O . GLY A 1 120 ? -8.086 12.956 9.094 1.00 93.50 120 GLY A O 1
ATOM 901 N N . THR A 1 121 ? -7.156 14.977 8.832 1.00 93.69 121 THR A N 1
ATOM 902 C CA . THR A 1 121 ? -6.596 14.710 7.497 1.00 93.69 121 THR A CA 1
ATOM 903 C C . THR A 1 121 ? -5.674 13.488 7.492 1.00 93.69 121 THR A C 1
ATOM 905 O O . THR A 1 121 ? -5.676 12.722 6.532 1.00 93.69 121 THR A O 1
ATOM 908 N N . GLN A 1 122 ? -4.928 13.269 8.577 1.00 92.50 122 GLN A N 1
ATOM 909 C CA . GLN A 1 122 ? -4.018 12.132 8.726 1.00 92.50 122 GLN A CA 1
ATOM 910 C C . GLN A 1 122 ? -4.757 10.789 8.689 1.00 92.50 122 GLN A C 1
ATOM 912 O O . GLN A 1 122 ? -4.319 9.882 7.986 1.00 92.50 122 GLN A O 1
ATOM 917 N N . ASP A 1 123 ? -5.902 10.673 9.369 1.00 93.50 123 ASP A N 1
ATOM 918 C CA . ASP A 1 123 ? -6.688 9.433 9.404 1.00 93.50 123 ASP A CA 1
ATOM 919 C C . ASP A 1 123 ? -7.273 9.115 8.016 1.00 93.50 123 ASP A C 1
ATOM 921 O O . ASP A 1 123 ? -7.261 7.970 7.559 1.00 93.50 123 ASP A O 1
ATOM 925 N N . LEU A 1 124 ? -7.714 10.150 7.292 1.00 92.62 124 LEU A N 1
ATOM 926 C CA . LEU A 1 124 ? -8.176 10.030 5.908 1.00 92.62 124 LEU A CA 1
ATOM 927 C C . LEU A 1 124 ? -7.066 9.603 4.946 1.00 92.62 124 LEU A C 1
ATOM 929 O O . LEU A 1 124 ? -7.296 8.774 4.060 1.00 92.62 124 LEU A O 1
ATOM 933 N N . TRP A 1 125 ? -5.874 10.181 5.090 1.00 92.69 125 TRP A N 1
ATOM 934 C CA . TRP A 1 125 ? -4.718 9.828 4.270 1.00 92.69 125 TRP A CA 1
ATOM 935 C C . TRP A 1 125 ? -4.278 8.400 4.553 1.00 92.69 125 TRP A C 1
ATOM 937 O O . TRP A 1 125 ? -4.105 7.638 3.606 1.00 92.69 125 TRP A O 1
ATOM 947 N N . ALA A 1 126 ? -4.197 8.012 5.826 1.00 90.44 126 ALA A N 1
ATOM 948 C CA . ALA A 1 126 ? -3.899 6.645 6.226 1.00 90.44 126 ALA A CA 1
ATOM 949 C C . ALA A 1 126 ? -4.893 5.661 5.596 1.00 90.44 126 ALA A C 1
ATOM 951 O O . ALA A 1 126 ? -4.471 4.740 4.903 1.00 90.44 126 ALA A O 1
ATOM 952 N N . ALA A 1 127 ? -6.204 5.906 5.722 1.00 90.00 127 ALA A N 1
ATOM 953 C CA . ALA A 1 127 ? -7.238 5.041 5.153 1.00 90.00 127 ALA A CA 1
ATOM 9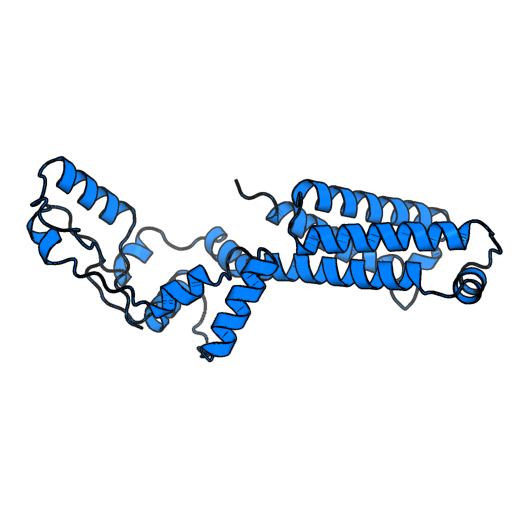54 C C . ALA A 1 127 ? -7.137 4.892 3.622 1.00 90.00 127 ALA A C 1
ATOM 956 O O . ALA A 1 127 ? -7.354 3.804 3.089 1.00 90.00 127 ALA A O 1
ATOM 957 N N . ARG A 1 128 ? -6.798 5.969 2.900 1.00 90.38 128 ARG A N 1
ATOM 958 C CA . ARG A 1 128 ? -6.631 5.940 1.436 1.00 90.38 128 ARG A CA 1
ATOM 959 C C . ARG A 1 128 ? -5.337 5.245 1.025 1.00 90.38 128 ARG A C 1
ATOM 961 O O . ARG A 1 128 ? -5.352 4.394 0.142 1.00 90.38 128 ARG A O 1
ATOM 968 N N . LEU A 1 129 ? -4.223 5.591 1.662 1.00 90.75 129 LEU A N 1
ATOM 969 C CA . LEU A 1 129 ? -2.893 5.103 1.296 1.00 90.75 129 LEU A CA 1
ATOM 970 C C . LEU A 1 129 ? -2.672 3.639 1.691 1.00 90.75 129 LEU A C 1
ATOM 972 O O . LEU A 1 129 ? -1.844 2.967 1.077 1.00 90.75 129 LEU A O 1
ATOM 976 N N . TYR A 1 130 ? -3.462 3.131 2.641 1.00 86.62 130 TYR A N 1
ATOM 977 C CA . TYR A 1 130 ? -3.391 1.762 3.150 1.00 86.62 130 TYR A CA 1
ATOM 978 C C . TYR A 1 130 ? -3.357 0.697 2.043 1.00 86.62 130 TYR A C 1
ATOM 980 O O . TYR A 1 130 ? -2.481 -0.166 2.038 1.00 86.62 130 TYR A O 1
ATOM 988 N N . LEU A 1 131 ? -4.268 0.785 1.064 1.00 85.31 131 LEU A N 1
ATOM 989 C CA . LEU A 1 131 ? -4.319 -0.142 -0.078 1.00 85.31 131 LEU A CA 1
ATOM 990 C C . LEU A 1 131 ? -3.496 0.332 -1.284 1.00 85.31 131 LEU A C 1
ATOM 992 O O . LEU A 1 131 ? -3.126 -0.484 -2.128 1.00 85.31 131 LEU A O 1
ATOM 996 N N . LEU A 1 132 ? -3.165 1.625 -1.366 1.00 90.56 132 LEU A N 1
ATOM 997 C CA . LEU A 1 132 ? -2.305 2.145 -2.432 1.00 90.56 132 LEU A CA 1
ATOM 998 C C . LEU A 1 132 ? -0.851 1.696 -2.251 1.00 90.56 132 LEU A C 1
ATOM 1000 O O . LEU A 1 132 ? -0.187 1.418 -3.242 1.00 90.56 132 LEU A O 1
ATOM 1004 N N . LYS A 1 133 ? -0.353 1.559 -1.018 1.00 90.25 133 LYS A N 1
ATOM 1005 C CA . LYS A 1 133 ? 1.021 1.106 -0.746 1.00 90.25 133 LYS A CA 1
ATOM 1006 C C . LYS A 1 133 ? 1.376 -0.226 -1.440 1.00 90.25 133 LYS A C 1
ATOM 1008 O O . LYS A 1 133 ? 2.356 -0.245 -2.193 1.00 90.25 133 LYS A O 1
ATOM 1013 N N . PRO A 1 134 ? 0.620 -1.331 -1.260 1.00 89.69 134 PRO A N 1
ATOM 1014 C CA . PRO A 1 134 ? 0.897 -2.570 -1.987 1.00 89.69 134 PRO A CA 1
ATOM 1015 C C . PRO A 1 134 ? 0.668 -2.426 -3.499 1.00 89.69 134 PRO A C 1
ATOM 1017 O O . PRO A 1 134 ? 1.456 -2.967 -4.272 1.00 89.69 134 PRO A O 1
ATOM 1020 N N . LEU A 1 135 ? -0.338 -1.661 -3.938 1.00 91.94 135 LEU A N 1
ATOM 1021 C CA . LEU A 1 135 ? -0.612 -1.434 -5.362 1.00 91.94 135 LEU A CA 1
ATOM 1022 C C . LEU A 1 135 ? 0.550 -0.734 -6.083 1.00 91.94 135 LEU A C 1
ATOM 1024 O O . LEU A 1 135 ? 0.937 -1.150 -7.174 1.00 91.94 135 LEU A O 1
ATOM 1028 N N . ILE A 1 136 ? 1.133 0.294 -5.465 1.00 94.62 136 ILE A N 1
ATOM 1029 C CA . ILE A 1 136 ? 2.302 1.015 -5.980 1.00 94.62 136 ILE A CA 1
ATOM 1030 C C . ILE A 1 136 ? 3.472 0.045 -6.140 1.00 94.62 136 ILE A C 1
ATOM 1032 O O . ILE A 1 136 ? 4.072 -0.035 -7.210 1.00 94.62 136 ILE A O 1
ATOM 1036 N N . ARG A 1 137 ? 3.756 -0.749 -5.102 1.00 94.00 137 ARG A N 1
ATOM 1037 C CA . ARG A 1 137 ? 4.857 -1.719 -5.117 1.00 94.00 137 ARG A CA 1
ATOM 1038 C C . ARG A 1 137 ? 4.679 -2.777 -6.208 1.00 94.00 137 ARG A C 1
ATOM 1040 O O . ARG A 1 137 ? 5.643 -3.104 -6.892 1.00 94.00 137 ARG A O 1
ATOM 1047 N N . LEU A 1 138 ? 3.463 -3.298 -6.388 1.00 94.06 138 LEU A N 1
ATOM 1048 C CA . LEU A 1 138 ? 3.167 -4.284 -7.433 1.00 94.06 138 LEU A CA 1
ATOM 1049 C C . LEU A 1 138 ? 3.233 -3.679 -8.836 1.00 94.06 138 LEU A C 1
ATOM 1051 O O . LEU A 1 138 ? 3.766 -4.315 -9.739 1.00 94.06 138 LEU A O 1
ATOM 1055 N N . THR A 1 139 ? 2.758 -2.444 -9.008 1.00 96.44 139 THR A N 1
ATOM 1056 C CA . THR A 1 139 ? 2.875 -1.704 -10.273 1.00 96.44 139 THR A CA 1
ATOM 1057 C C . THR A 1 139 ? 4.341 -1.497 -10.654 1.00 96.44 139 THR A C 1
ATOM 1059 O O . THR A 1 139 ? 4.725 -1.776 -11.788 1.00 96.44 139 THR A O 1
ATOM 1062 N N . LEU A 1 140 ? 5.181 -1.076 -9.701 1.00 97.12 140 LEU A N 1
ATOM 1063 C CA . LEU A 1 140 ? 6.623 -0.945 -9.915 1.00 97.12 140 LEU A CA 1
ATOM 1064 C C . LEU A 1 140 ? 7.253 -2.299 -10.261 1.00 97.12 140 LEU A C 1
ATOM 1066 O O . LEU A 1 140 ? 7.979 -2.396 -11.244 1.00 97.12 140 LEU A O 1
ATOM 1070 N N . ALA A 1 141 ? 6.937 -3.362 -9.515 1.00 97.00 141 ALA A N 1
ATOM 1071 C CA . ALA A 1 141 ? 7.459 -4.697 -9.802 1.00 97.00 141 ALA A CA 1
ATOM 1072 C C . ALA A 1 141 ? 7.076 -5.172 -11.213 1.00 97.00 141 ALA A C 1
ATOM 1074 O O . ALA A 1 141 ? 7.932 -5.672 -11.933 1.00 97.00 141 ALA A O 1
ATOM 1075 N N . ALA A 1 142 ? 5.825 -4.971 -11.636 1.00 97.75 142 ALA A N 1
ATOM 1076 C CA . ALA A 1 142 ? 5.374 -5.302 -12.985 1.00 97.75 142 ALA A CA 1
ATOM 1077 C C . ALA A 1 142 ? 6.144 -4.521 -14.062 1.00 97.75 142 ALA A C 1
ATOM 1079 O O . ALA A 1 142 ? 6.541 -5.103 -15.071 1.00 97.75 142 ALA A O 1
ATOM 1080 N N . LEU A 1 143 ? 6.405 -3.230 -13.828 1.00 97.12 143 LEU A N 1
ATOM 1081 C CA . LEU A 1 143 ? 7.209 -2.397 -14.722 1.00 97.12 143 LEU A CA 1
ATOM 1082 C C . LEU A 1 143 ? 8.642 -2.932 -14.868 1.00 97.12 143 LEU A C 1
ATOM 1084 O O . LEU A 1 143 ? 9.118 -3.084 -15.993 1.00 97.12 143 LEU A O 1
ATOM 1088 N N . TRP A 1 144 ? 9.304 -3.275 -13.761 1.00 98.06 144 TRP A N 1
ATOM 1089 C CA . TRP A 1 144 ? 10.657 -3.843 -13.785 1.00 98.06 144 TRP A CA 1
ATOM 1090 C C . TRP A 1 144 ? 10.698 -5.248 -14.393 1.00 98.06 144 TRP A C 1
ATOM 1092 O O . TRP A 1 144 ? 11.629 -5.559 -15.125 1.00 98.06 144 TRP A O 1
ATOM 1102 N N . ILE A 1 145 ? 9.675 -6.083 -14.177 1.00 98.38 145 ILE A N 1
ATOM 1103 C CA . ILE A 1 145 ? 9.564 -7.386 -14.855 1.00 98.38 145 ILE A CA 1
ATOM 1104 C C . ILE A 1 145 ? 9.477 -7.182 -16.364 1.00 98.38 145 ILE A C 1
ATOM 1106 O O . ILE A 1 145 ? 10.235 -7.799 -17.106 1.00 98.38 145 ILE A O 1
ATOM 1110 N N . ALA A 1 146 ? 8.578 -6.309 -16.823 1.00 97.06 146 ALA A N 1
ATOM 1111 C CA . ALA A 1 146 ? 8.414 -6.041 -18.246 1.00 97.06 146 ALA A CA 1
ATOM 1112 C C . ALA A 1 146 ? 9.714 -5.507 -18.868 1.00 97.06 146 ALA A C 1
ATOM 1114 O O . ALA A 1 146 ? 10.146 -6.015 -19.901 1.00 97.06 146 ALA A O 1
ATOM 1115 N N . SER A 1 147 ? 10.368 -4.541 -18.214 1.00 94.69 147 SER A N 1
ATOM 1116 C CA . SER A 1 147 ? 11.661 -3.999 -18.651 1.00 94.69 147 SER A CA 1
ATOM 1117 C C . SER A 1 147 ? 12.748 -5.077 -18.693 1.00 94.69 147 SER A C 1
ATOM 1119 O O . SER A 1 147 ? 13.420 -5.238 -19.711 1.00 94.69 147 SER A O 1
ATOM 1121 N N . GLY A 1 148 ? 12.841 -5.903 -17.648 1.00 96.62 148 GLY A N 1
ATOM 1122 C CA . GLY A 1 148 ? 13.810 -6.988 -17.554 1.00 96.62 148 GLY A CA 1
ATOM 1123 C C . GLY A 1 148 ? 13.645 -8.046 -18.641 1.00 96.62 148 GLY A C 1
ATOM 1124 O O . GLY A 1 148 ? 14.614 -8.434 -19.294 1.00 96.62 148 GLY A O 1
ATOM 1125 N N . LEU A 1 149 ? 12.404 -8.465 -18.902 1.00 96.69 149 LEU A N 1
ATOM 1126 C CA . LEU A 1 149 ? 12.083 -9.396 -19.984 1.00 96.69 149 LEU A CA 1
ATOM 1127 C C . LEU A 1 149 ? 12.414 -8.796 -21.357 1.00 96.69 149 LEU A C 1
ATOM 1129 O O . LEU A 1 149 ? 13.013 -9.473 -22.190 1.00 96.69 149 LEU A O 1
ATOM 1133 N N . LEU A 1 150 ? 12.093 -7.523 -21.595 1.00 92.75 150 LEU A N 1
ATOM 1134 C CA . LEU A 1 150 ? 12.473 -6.846 -22.836 1.00 92.75 150 LEU A CA 1
ATOM 1135 C C . LEU A 1 150 ? 13.999 -6.769 -22.983 1.00 92.75 150 LEU A C 1
ATOM 1137 O O . LEU A 1 150 ? 14.519 -7.088 -24.053 1.00 92.75 150 LEU A O 1
ATOM 1141 N N . GLY A 1 151 ? 14.727 -6.433 -21.918 1.00 90.75 151 GLY A N 1
ATOM 1142 C CA . GLY A 1 151 ? 16.191 -6.421 -21.903 1.00 90.75 151 GLY A CA 1
ATOM 1143 C C . GLY A 1 151 ? 16.799 -7.792 -22.206 1.00 90.75 151 GLY A C 1
ATOM 1144 O O . GLY A 1 151 ? 17.782 -7.880 -22.941 1.00 90.75 151 GLY A O 1
ATOM 1145 N N . LEU A 1 152 ? 16.181 -8.878 -21.731 1.00 92.62 152 LEU A N 1
ATOM 1146 C CA . LEU A 1 152 ? 16.648 -10.255 -21.935 1.00 92.62 152 LEU A CA 1
ATOM 1147 C C . LEU A 1 152 ? 16.274 -10.879 -23.278 1.00 92.62 152 LEU A C 1
ATOM 1149 O O . LEU A 1 152 ? 17.031 -11.709 -23.779 1.00 92.62 152 LEU A O 1
ATOM 1153 N N . PHE A 1 153 ? 15.136 -10.498 -23.857 1.00 92.31 153 PHE A N 1
ATOM 1154 C CA . PHE A 1 153 ? 14.572 -11.205 -25.010 1.00 92.31 153 PHE A CA 1
ATOM 1155 C C . PHE A 1 153 ? 14.453 -10.365 -26.281 1.00 92.31 153 PHE A C 1
ATOM 1157 O O . PHE A 1 153 ? 14.270 -10.941 -27.351 1.00 92.31 153 PHE A O 1
ATOM 1164 N N . THR A 1 154 ? 14.617 -9.036 -26.228 1.00 88.56 154 THR A N 1
ATOM 1165 C CA . THR A 1 154 ? 14.599 -8.223 -27.459 1.00 88.56 154 THR A CA 1
ATOM 1166 C C . THR A 1 154 ? 15.746 -8.656 -28.385 1.00 88.56 154 THR A C 1
ATOM 1168 O O . THR A 1 154 ? 16.892 -8.749 -27.916 1.00 88.56 154 THR A O 1
ATOM 1171 N N . PRO A 1 155 ? 15.477 -8.958 -29.671 1.00 86.00 155 PRO A N 1
ATOM 1172 C CA . PRO A 1 155 ? 16.510 -9.330 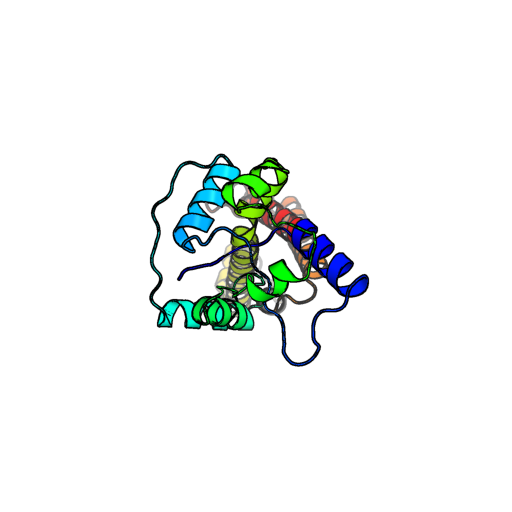-30.632 1.00 86.00 155 PRO A CA 1
ATOM 1173 C C . PRO A 1 155 ? 17.476 -8.182 -30.919 1.00 86.00 155 PRO A C 1
ATOM 1175 O O . PRO A 1 155 ? 17.082 -7.016 -30.937 1.00 86.00 155 PRO A O 1
ATOM 1178 N N . ALA A 1 156 ? 18.731 -8.519 -31.220 1.00 77.69 156 ALA A N 1
ATOM 1179 C CA . ALA A 1 156 ? 19.768 -7.519 -31.450 1.00 77.69 156 ALA A CA 1
ATOM 1180 C C . ALA A 1 156 ? 19.462 -6.579 -32.613 1.00 77.69 156 ALA A C 1
ATOM 1182 O O . ALA A 1 156 ? 19.505 -5.362 -32.451 1.00 77.69 156 ALA A O 1
ATOM 1183 N N . ALA A 1 157 ? 19.018 -7.160 -33.728 1.00 77.75 157 ALA A N 1
ATOM 1184 C CA . ALA A 1 157 ? 18.617 -6.426 -34.919 1.00 77.75 157 ALA A CA 1
ATOM 1185 C C . ALA A 1 157 ? 17.543 -5.360 -34.629 1.00 77.75 157 ALA A C 1
ATOM 1187 O O . ALA A 1 157 ? 17.554 -4.296 -35.236 1.00 77.75 157 ALA A O 1
ATOM 1188 N N . THR A 1 158 ? 16.634 -5.606 -33.676 1.00 81.94 158 THR A N 1
ATOM 1189 C CA . THR A 1 158 ? 15.592 -4.640 -33.295 1.00 81.94 158 THR A CA 1
ATOM 1190 C C . THR A 1 158 ? 16.164 -3.448 -32.528 1.00 81.94 158 THR A C 1
ATOM 1192 O O . THR A 1 158 ? 15.715 -2.321 -32.729 1.00 81.94 158 THR A O 1
ATOM 1195 N N . VAL A 1 159 ? 17.148 -3.675 -31.653 1.00 73.81 159 VAL A N 1
ATOM 1196 C CA . VAL A 1 159 ? 17.787 -2.600 -30.877 1.00 73.81 159 VAL A CA 1
ATOM 1197 C C . VAL A 1 159 ? 18.715 -1.776 -31.771 1.00 73.81 159 VAL A C 1
ATOM 1199 O O . VAL A 1 159 ? 18.644 -0.549 -31.759 1.00 73.81 159 VAL A O 1
ATOM 1202 N N . GLU A 1 160 ? 19.527 -2.442 -32.593 1.00 76.56 160 GLU A N 1
ATOM 1203 C CA . GLU A 1 160 ? 20.449 -1.802 -33.539 1.00 76.56 160 GLU A CA 1
ATOM 1204 C C . GLU A 1 160 ? 19.699 -0.945 -34.564 1.00 76.56 160 GLU A C 1
ATOM 1206 O O . GLU A 1 160 ? 20.055 0.215 -34.765 1.00 76.56 160 GLU A O 1
ATOM 1211 N N . ALA A 1 161 ? 18.606 -1.461 -35.141 1.00 78.50 161 ALA A N 1
ATOM 1212 C CA . ALA A 1 161 ? 17.774 -0.703 -36.075 1.00 78.50 161 ALA A CA 1
ATOM 1213 C C . ALA A 1 161 ? 17.132 0.535 -35.429 1.00 78.50 161 ALA A C 1
ATOM 1215 O O . ALA A 1 161 ? 16.962 1.558 -36.088 1.00 78.50 161 ALA A O 1
ATOM 1216 N N . ARG A 1 162 ? 16.778 0.463 -34.138 1.00 72.25 162 ARG A N 1
ATOM 1217 C CA . ARG A 1 162 ? 16.114 1.564 -33.425 1.00 72.25 162 ARG A CA 1
ATOM 1218 C C . ARG A 1 162 ? 17.081 2.650 -32.966 1.00 72.25 162 ARG A C 1
ATOM 1220 O O . ARG A 1 162 ? 16.690 3.811 -32.900 1.00 72.25 162 ARG A O 1
ATOM 1227 N N . LEU A 1 163 ? 18.314 2.279 -32.628 1.00 69.31 163 LEU A N 1
ATOM 1228 C CA . LEU A 1 163 ? 19.344 3.222 -32.190 1.00 69.31 163 LEU A CA 1
ATOM 1229 C C . LEU A 1 163 ? 20.239 3.708 -33.336 1.00 69.31 163 LEU A C 1
ATOM 1231 O O . LEU A 1 163 ? 20.959 4.682 -33.150 1.00 69.31 163 LEU A O 1
ATOM 1235 N N . GLY A 1 164 ? 20.209 3.054 -34.502 1.00 70.31 164 GLY A N 1
ATOM 1236 C CA . GLY A 1 164 ? 21.086 3.379 -35.632 1.00 70.31 164 GLY A CA 1
ATOM 1237 C C . GLY A 1 164 ? 22.568 3.125 -35.337 1.00 70.31 164 GLY A C 1
ATOM 1238 O O . GLY A 1 164 ? 23.435 3.702 -35.987 1.00 70.31 164 GLY A O 1
ATOM 1239 N N . LEU A 1 165 ? 22.865 2.293 -34.334 1.00 66.62 165 LEU A N 1
ATOM 1240 C CA . LEU A 1 165 ? 24.209 2.031 -33.828 1.00 66.62 165 LEU A CA 1
ATOM 1241 C C . LEU A 1 165 ? 24.465 0.523 -33.838 1.00 66.62 165 LEU A C 1
ATOM 1243 O O . LEU A 1 165 ? 23.884 -0.214 -33.041 1.00 66.62 165 LEU A O 1
ATOM 1247 N N . ALA A 1 166 ? 25.363 0.072 -34.715 1.00 66.44 166 ALA A N 1
ATOM 1248 C CA . ALA A 1 166 ? 25.923 -1.274 -34.651 1.00 66.44 166 ALA A CA 1
ATOM 1249 C C . ALA A 1 166 ? 27.000 -1.289 -33.559 1.00 66.44 166 ALA A C 1
ATOM 1251 O O . ALA A 1 166 ? 28.118 -0.811 -33.756 1.00 66.44 166 ALA A O 1
ATOM 1252 N N . ALA A 1 167 ? 26.639 -1.777 -32.375 1.00 70.19 167 ALA A N 1
ATOM 1253 C CA . ALA A 1 167 ? 27.499 -1.750 -31.203 1.00 70.19 167 ALA A CA 1
ATOM 1254 C C . ALA A 1 167 ? 27.568 -3.151 -30.571 1.00 70.19 167 ALA A C 1
ATOM 1256 O O . ALA A 1 167 ? 26.601 -3.581 -29.943 1.00 70.19 167 ALA A O 1
ATOM 1257 N N . PRO A 1 168 ? 28.708 -3.864 -30.661 1.00 77.50 168 PRO A N 1
ATOM 1258 C CA . PRO A 1 168 ? 28.826 -5.236 -30.150 1.00 77.50 168 PRO A CA 1
ATOM 1259 C C . PRO A 1 168 ? 28.614 -5.344 -28.629 1.00 77.50 168 PRO A C 1
ATOM 1261 O O . PRO A 1 168 ? 28.298 -6.414 -28.116 1.00 77.50 168 PRO A O 1
ATOM 1264 N N . TRP A 1 169 ? 28.740 -4.232 -27.898 1.00 79.94 169 TRP A N 1
ATOM 1265 C CA . TRP A 1 169 ? 28.487 -4.150 -26.457 1.00 79.94 169 TRP A CA 1
ATOM 1266 C C . TRP A 1 169 ? 27.009 -3.935 -26.094 1.00 79.94 169 TRP A C 1
ATOM 1268 O O . TRP A 1 169 ? 26.634 -4.141 -24.940 1.00 79.94 169 TRP A O 1
ATOM 1278 N N . LEU A 1 170 ? 26.156 -3.559 -27.051 1.00 77.81 170 LEU A N 1
ATOM 1279 C CA . LEU A 1 170 ? 24.761 -3.189 -26.808 1.00 77.81 170 LEU A CA 1
ATOM 1280 C C . LEU A 1 170 ? 23.927 -4.369 -26.302 1.00 77.81 170 LEU A C 1
ATOM 1282 O O . LEU A 1 170 ? 23.107 -4.214 -25.402 1.00 77.81 170 LEU A O 1
ATOM 1286 N N . ILE A 1 171 ? 24.172 -5.563 -26.842 1.00 82.94 171 ILE A N 1
ATOM 1287 C CA . ILE A 1 171 ? 23.447 -6.778 -26.461 1.00 82.94 171 ILE A CA 1
ATOM 1288 C C . ILE A 1 171 ? 23.888 -7.300 -25.100 1.00 82.94 171 ILE A C 1
ATOM 1290 O O . ILE A 1 171 ? 23.012 -7.465 -24.250 1.00 82.94 171 ILE A O 1
ATOM 1294 N N . PRO A 1 172 ? 25.192 -7.492 -24.820 1.00 88.81 172 PRO A N 1
ATOM 1295 C CA . PRO A 1 172 ? 25.645 -7.798 -23.467 1.00 88.81 172 PRO A CA 1
ATOM 1296 C C . PRO A 1 172 ? 25.121 -6.802 -22.426 1.00 88.81 172 PRO A C 1
ATOM 1298 O O . PRO A 1 172 ? 24.628 -7.223 -21.380 1.00 88.81 172 PRO A O 1
ATOM 1301 N N . ALA A 1 173 ? 25.150 -5.499 -22.731 1.00 86.81 173 ALA A N 1
ATOM 1302 C CA . ALA A 1 173 ? 24.607 -4.470 -21.852 1.00 86.81 173 ALA A CA 1
ATOM 1303 C C . ALA A 1 173 ? 23.094 -4.641 -21.639 1.00 86.81 173 ALA A C 1
ATOM 1305 O O . ALA A 1 173 ? 22.649 -4.684 -20.496 1.00 86.81 173 ALA A O 1
ATOM 1306 N N . ALA A 1 174 ? 22.306 -4.810 -22.706 1.00 87.19 174 ALA A N 1
ATOM 1307 C CA . ALA A 1 174 ? 20.861 -5.025 -22.607 1.00 87.19 174 ALA A CA 1
ATOM 1308 C C . ALA A 1 174 ? 20.509 -6.266 -21.771 1.00 87.19 174 ALA A C 1
ATOM 1310 O O . ALA A 1 174 ? 19.597 -6.208 -20.946 1.00 87.19 174 ALA A O 1
ATOM 1311 N N . ARG A 1 175 ? 21.261 -7.369 -21.919 1.00 92.00 175 ARG A N 1
ATOM 1312 C CA . ARG A 1 175 ? 21.066 -8.576 -21.099 1.00 92.00 175 ARG A CA 1
ATOM 1313 C C . ARG A 1 175 ? 21.402 -8.322 -19.632 1.00 92.00 175 ARG A C 1
ATOM 1315 O O . ARG A 1 175 ? 20.632 -8.722 -18.764 1.00 92.00 175 ARG A O 1
ATOM 1322 N N . LEU A 1 176 ? 22.508 -7.631 -19.354 1.00 93.62 176 LEU A N 1
ATOM 1323 C CA . LEU A 1 176 ? 22.911 -7.289 -17.990 1.00 93.62 176 LEU A CA 1
ATOM 1324 C C . LEU A 1 176 ? 21.877 -6.388 -17.304 1.00 93.62 176 LEU A C 1
ATOM 1326 O O . LEU A 1 176 ? 21.432 -6.706 -16.203 1.00 93.62 176 LEU A O 1
ATOM 1330 N N . PHE A 1 177 ? 21.453 -5.304 -17.959 1.00 91.75 177 PHE A N 1
ATOM 1331 C CA . PHE A 1 177 ? 20.409 -4.425 -17.429 1.00 91.75 177 PHE A CA 1
ATOM 1332 C C . PHE A 1 177 ? 19.073 -5.157 -17.282 1.00 91.75 177 PHE A C 1
ATOM 1334 O O . PHE A 1 177 ? 18.397 -4.982 -16.274 1.00 91.75 177 PHE A O 1
ATOM 1341 N N . GLY A 1 178 ? 18.748 -6.073 -18.201 1.00 95.00 178 GLY A N 1
ATOM 1342 C CA . GLY A 1 178 ? 17.575 -6.932 -18.070 1.00 95.00 178 GLY A CA 1
ATOM 1343 C C . GLY A 1 178 ? 17.595 -7.796 -16.800 1.00 95.00 178 GLY A C 1
ATOM 1344 O O . GLY A 1 178 ? 16.586 -7.911 -16.106 1.00 95.00 178 GLY A O 1
ATOM 1345 N N . LEU A 1 179 ? 18.754 -8.362 -16.443 1.00 97.19 179 LEU A N 1
ATOM 1346 C CA . LEU A 1 179 ? 18.925 -9.108 -15.189 1.00 97.19 179 LEU A CA 1
ATOM 1347 C C . LEU A 1 179 ? 18.824 -8.206 -13.952 1.00 97.19 179 LEU A C 1
ATOM 1349 O O . LEU A 1 179 ? 18.218 -8.612 -12.959 1.00 97.19 179 LEU A O 1
ATOM 1353 N N . ILE A 1 180 ? 19.392 -6.997 -14.006 1.00 96.94 180 ILE A N 1
ATOM 1354 C CA . ILE A 1 180 ? 19.297 -6.008 -12.921 1.00 96.94 180 ILE A CA 1
ATOM 1355 C C . ILE A 1 180 ? 17.829 -5.644 -12.667 1.00 96.94 180 ILE A C 1
ATOM 1357 O O . ILE A 1 180 ? 17.385 -5.667 -11.518 1.00 96.94 180 ILE A O 1
ATOM 1361 N N . ASP A 1 181 ? 17.058 -5.394 -13.724 1.00 97.88 181 ASP A N 1
ATOM 1362 C CA . ASP A 1 181 ? 15.634 -5.072 -13.632 1.00 97.88 181 ASP A CA 1
ATOM 1363 C C . ASP A 1 181 ? 14.837 -6.216 -12.982 1.00 97.88 181 ASP A C 1
ATOM 1365 O O . ASP A 1 181 ? 14.045 -5.989 -12.063 1.00 97.88 181 ASP A O 1
ATOM 1369 N N . LEU A 1 182 ? 15.090 -7.472 -13.375 1.00 98.19 182 LEU A N 1
ATOM 1370 C CA . LEU A 1 182 ? 14.454 -8.632 -12.738 1.00 98.19 182 LEU A CA 1
ATOM 1371 C C . LEU A 1 182 ? 14.859 -8.797 -11.266 1.00 98.19 182 LEU A C 1
ATOM 1373 O O . LEU A 1 182 ? 14.026 -9.175 -10.437 1.00 98.19 182 LEU A O 1
ATOM 1377 N N . ALA A 1 183 ? 16.109 -8.489 -10.913 1.00 97.75 183 ALA A N 1
ATOM 1378 C CA . ALA A 1 183 ? 16.559 -8.508 -9.525 1.00 97.75 183 ALA A CA 1
ATOM 1379 C C . ALA A 1 183 ? 15.840 -7.438 -8.683 1.00 97.75 183 ALA A C 1
ATOM 1381 O O . ALA A 1 183 ? 15.380 -7.736 -7.576 1.00 97.75 183 ALA A O 1
ATOM 1382 N N . ILE A 1 184 ? 15.666 -6.224 -9.222 1.00 97.94 184 ILE A N 1
ATOM 1383 C CA . ILE A 1 184 ? 14.883 -5.149 -8.591 1.00 97.94 184 ILE A CA 1
ATOM 1384 C C . ILE A 1 184 ? 13.427 -5.587 -8.408 1.00 97.94 184 ILE A C 1
ATOM 1386 O O . ILE A 1 184 ? 12.877 -5.449 -7.312 1.00 97.94 184 ILE A O 1
ATOM 1390 N N . ALA A 1 185 ? 12.807 -6.167 -9.439 1.00 97.56 185 ALA A N 1
ATOM 1391 C CA . ALA A 1 185 ? 11.443 -6.675 -9.354 1.00 97.56 185 ALA A CA 1
ATOM 1392 C C . ALA A 1 185 ? 11.279 -7.729 -8.253 1.00 97.56 185 ALA A C 1
ATOM 1394 O O . ALA A 1 185 ? 10.343 -7.666 -7.452 1.00 97.56 185 ALA A O 1
ATOM 1395 N N . MET A 1 186 ? 12.202 -8.688 -8.175 1.00 96.38 186 MET A N 1
ATOM 1396 C CA . MET A 1 186 ? 12.166 -9.735 -7.157 1.00 96.38 186 MET A CA 1
ATOM 1397 C C . MET A 1 186 ? 12.333 -9.153 -5.747 1.00 96.38 186 MET A C 1
ATOM 1399 O O . MET A 1 186 ? 11.616 -9.547 -4.822 1.00 96.38 186 MET A O 1
ATOM 1403 N N . ALA A 1 187 ? 13.231 -8.178 -5.585 1.00 96.06 187 ALA A N 1
ATOM 1404 C CA . ALA A 1 187 ? 13.417 -7.464 -4.329 1.00 96.06 187 ALA A CA 1
ATOM 1405 C C . ALA A 1 187 ? 12.153 -6.683 -3.916 1.00 96.06 187 ALA A C 1
ATOM 1407 O O . ALA A 1 187 ? 11.769 -6.741 -2.747 1.00 96.06 187 ALA A O 1
ATOM 1408 N N . LEU A 1 188 ? 11.445 -6.050 -4.863 1.00 95.62 188 LEU A N 1
ATOM 1409 C CA . LEU A 1 188 ? 10.152 -5.396 -4.621 1.00 95.62 188 LEU A CA 1
ATOM 1410 C C . LEU A 1 188 ? 9.080 -6.397 -4.171 1.00 95.62 188 LEU A C 1
ATOM 1412 O O . LEU A 1 188 ? 8.413 -6.169 -3.162 1.00 95.62 188 LEU A O 1
ATOM 1416 N N . LEU A 1 189 ? 8.932 -7.526 -4.875 1.00 93.62 189 LEU A N 1
ATOM 1417 C CA . LEU A 1 189 ? 7.940 -8.559 -4.542 1.00 93.62 189 LEU A CA 1
ATOM 1418 C C . LEU A 1 189 ? 8.180 -9.183 -3.162 1.00 93.62 189 LEU A C 1
ATOM 1420 O O . LEU A 1 189 ? 7.229 -9.543 -2.471 1.00 93.62 189 LEU A O 1
ATOM 1424 N N . ARG A 1 190 ? 9.445 -9.293 -2.743 1.00 92.44 190 ARG A N 1
ATOM 1425 C CA . ARG A 1 190 ? 9.842 -9.804 -1.419 1.00 92.44 190 ARG A CA 1
ATOM 1426 C C . ARG A 1 190 ? 9.965 -8.715 -0.357 1.00 92.44 190 ARG A C 1
ATOM 1428 O O . ARG A 1 190 ? 10.309 -9.032 0.782 1.00 92.44 190 ARG A O 1
ATOM 1435 N N . ASN A 1 191 ? 9.673 -7.462 -0.705 1.00 91.31 191 ASN A N 1
ATOM 1436 C CA . ASN A 1 191 ? 9.799 -6.306 0.175 1.00 91.31 191 ASN A CA 1
ATOM 1437 C C . ASN A 1 191 ? 11.189 -6.200 0.836 1.00 91.31 191 ASN A C 1
ATOM 1439 O O . ASN A 1 191 ? 11.294 -5.970 2.042 1.00 91.31 191 ASN A O 1
ATOM 1443 N N . LEU A 1 192 ? 12.257 -6.447 0.071 1.00 92.19 192 LEU A N 1
ATOM 1444 C CA . LEU A 1 192 ? 13.634 -6.400 0.563 1.00 92.19 192 LEU A CA 1
ATOM 1445 C C . LEU A 1 192 ? 14.153 -4.962 0.533 1.00 92.19 192 LEU A C 1
ATOM 1447 O O . LEU A 1 192 ? 14.096 -4.302 -0.501 1.00 92.19 192 LEU A O 1
ATOM 1451 N N . TRP A 1 193 ? 14.677 -4.498 1.670 1.00 92.69 193 TRP A N 1
ATOM 1452 C CA . TRP A 1 193 ? 15.315 -3.182 1.832 1.00 92.69 193 TRP A CA 1
ATOM 1453 C C . TRP A 1 193 ? 14.538 -2.019 1.176 1.00 92.69 193 TRP A C 1
ATOM 1455 O O . TRP A 1 193 ? 15.122 -1.281 0.382 1.00 92.69 193 TRP A O 1
ATOM 1465 N N . PRO A 1 194 ? 13.244 -1.824 1.489 1.00 92.12 194 PRO A N 1
ATOM 1466 C CA . PRO A 1 194 ? 12.335 -1.001 0.683 1.00 92.12 194 PRO A CA 1
ATOM 1467 C C . PRO A 1 194 ? 12.826 0.441 0.469 1.00 92.12 194 PRO A C 1
ATOM 1469 O O . PRO A 1 194 ? 12.773 0.941 -0.651 1.00 92.12 194 PRO A O 1
ATOM 1472 N N . VAL A 1 195 ? 13.407 1.072 1.496 1.00 95.19 195 VAL A N 1
ATOM 1473 C CA . VAL A 1 195 ? 14.003 2.418 1.395 1.00 95.19 195 VAL A CA 1
ATOM 1474 C C . VAL A 1 195 ? 15.197 2.440 0.433 1.00 95.19 195 VAL A C 1
ATOM 1476 O O . VAL A 1 195 ? 15.234 3.238 -0.501 1.00 95.19 195 VAL A O 1
ATOM 1479 N N . ARG A 1 196 ? 16.168 1.532 0.613 1.00 96.19 196 ARG A N 1
ATOM 1480 C CA . ARG A 1 196 ? 17.367 1.465 -0.244 1.00 96.19 196 ARG A CA 1
ATOM 1481 C C . ARG A 1 196 ? 16.995 1.133 -1.685 1.00 96.19 196 ARG A C 1
ATOM 1483 O O . ARG A 1 196 ? 17.533 1.728 -2.610 1.00 96.19 196 ARG A O 1
ATOM 1490 N N . LEU A 1 197 ? 16.060 0.206 -1.870 1.00 96.12 197 LEU A N 1
ATOM 1491 C CA . LEU A 1 197 ? 15.599 -0.212 -3.184 1.00 96.12 197 LEU A CA 1
ATOM 1492 C C . LEU A 1 197 ? 14.863 0.918 -3.911 1.00 96.12 197 LEU A C 1
ATOM 1494 O O . LEU A 1 197 ? 15.044 1.079 -5.114 1.00 96.12 197 LEU A O 1
ATOM 1498 N N . ALA A 1 198 ? 14.061 1.722 -3.208 1.00 96.88 198 ALA A N 1
ATOM 1499 C CA . ALA A 1 198 ? 13.435 2.907 -3.790 1.00 96.88 198 ALA A CA 1
ATOM 1500 C C . ALA A 1 198 ? 14.486 3.939 -4.234 1.00 96.88 198 ALA A C 1
ATOM 1502 O O . ALA A 1 198 ? 14.413 4.431 -5.358 1.00 96.88 198 ALA A O 1
ATOM 1503 N N . LEU A 1 199 ? 15.513 4.199 -3.416 1.00 97.69 199 LEU A N 1
ATOM 1504 C CA . LEU A 1 199 ? 16.617 5.096 -3.780 1.00 97.69 199 LEU A CA 1
ATOM 1505 C C . LEU A 1 199 ? 17.416 4.592 -4.992 1.00 97.69 199 LEU A C 1
ATOM 1507 O O . LEU A 1 199 ? 17.718 5.380 -5.884 1.00 97.69 199 LEU A O 1
ATOM 1511 N N . ILE A 1 200 ? 17.711 3.288 -5.063 1.00 97.38 200 ILE A N 1
ATOM 1512 C CA . ILE A 1 200 ? 18.382 2.667 -6.219 1.00 97.38 200 ILE A CA 1
ATOM 1513 C C . ILE A 1 200 ? 17.557 2.870 -7.493 1.00 97.38 200 ILE A C 1
ATOM 1515 O O . ILE A 1 200 ? 18.099 3.289 -8.512 1.00 97.38 200 ILE A O 1
ATOM 1519 N N . GLN A 1 201 ? 16.247 2.617 -7.437 1.00 97.94 201 GLN A N 1
ATOM 1520 C CA . GLN A 1 201 ? 15.352 2.824 -8.577 1.00 97.94 201 GLN A CA 1
ATOM 1521 C C . GLN A 1 201 ? 15.312 4.294 -9.011 1.00 97.94 201 GLN A C 1
ATOM 1523 O O . GLN A 1 201 ? 15.390 4.573 -10.204 1.00 97.94 201 GLN A O 1
ATOM 1528 N N . ILE A 1 202 ? 15.229 5.234 -8.061 1.00 98.38 202 ILE A N 1
ATOM 1529 C CA . ILE A 1 202 ? 15.250 6.676 -8.349 1.00 98.38 202 ILE A CA 1
ATOM 1530 C C . ILE A 1 202 ? 16.559 7.056 -9.039 1.00 98.38 202 ILE A C 1
ATOM 1532 O O . ILE A 1 202 ? 16.525 7.702 -10.084 1.00 98.38 202 ILE A O 1
ATOM 1536 N N . ALA A 1 203 ? 17.700 6.628 -8.492 1.00 98.12 203 ALA A N 1
ATOM 1537 C CA . ALA A 1 203 ? 19.013 6.915 -9.058 1.00 98.12 203 ALA A CA 1
ATOM 1538 C C . ALA A 1 203 ? 19.170 6.327 -10.467 1.00 98.12 203 ALA A C 1
ATOM 1540 O O . ALA A 1 203 ? 19.647 7.017 -11.366 1.00 98.12 203 ALA A O 1
ATOM 1541 N N . LEU A 1 204 ? 18.720 5.086 -10.679 1.00 96.56 204 LEU A N 1
ATOM 1542 C CA . LEU A 1 204 ? 18.771 4.424 -11.980 1.00 96.56 204 LEU A CA 1
ATOM 1543 C C . LEU A 1 204 ? 17.909 5.167 -13.009 1.00 96.56 204 LEU A C 1
ATOM 1545 O O . LEU A 1 204 ? 18.417 5.544 -14.065 1.00 96.56 204 LEU A O 1
ATOM 1549 N N . VAL A 1 205 ? 16.639 5.440 -12.680 1.00 97.50 205 VAL A N 1
ATOM 1550 C CA . VAL A 1 205 ? 15.706 6.138 -13.579 1.00 97.50 205 VAL A CA 1
ATOM 1551 C C . VAL A 1 205 ? 16.169 7.556 -13.883 1.00 97.50 205 VAL A C 1
ATOM 1553 O O . VAL A 1 205 ? 16.197 7.946 -15.049 1.00 97.50 205 VAL A O 1
ATOM 1556 N N . ALA A 1 206 ? 16.583 8.321 -12.874 1.00 97.81 206 ALA A N 1
ATOM 1557 C CA . ALA A 1 206 ? 17.099 9.670 -13.073 1.00 97.81 206 ALA A CA 1
ATOM 1558 C C . ALA A 1 206 ? 18.394 9.667 -13.902 1.00 97.81 206 ALA A C 1
ATOM 1560 O O . ALA A 1 206 ? 18.524 10.460 -14.834 1.00 97.81 206 ALA A O 1
ATOM 1561 N N . GLY A 1 207 ? 19.317 8.744 -13.613 1.00 96.31 207 GLY A N 1
ATOM 1562 C CA . GLY A 1 207 ? 20.610 8.642 -14.283 1.00 96.31 207 GLY A CA 1
ATOM 1563 C C . GLY A 1 207 ? 20.483 8.364 -15.779 1.00 96.31 207 GLY A C 1
ATOM 1564 O O . GLY A 1 207 ? 21.011 9.128 -16.590 1.00 96.31 207 GLY A O 1
ATOM 1565 N N . TYR A 1 208 ? 19.735 7.324 -16.169 1.00 92.31 208 TYR A N 1
ATOM 1566 C CA . TYR A 1 208 ? 19.568 7.033 -17.597 1.00 92.31 208 TYR A CA 1
ATOM 1567 C C . TYR A 1 208 ? 18.702 8.092 -18.297 1.00 92.31 208 TYR A C 1
ATOM 1569 O O . TYR A 1 208 ? 18.945 8.393 -19.464 1.00 92.31 208 TYR A O 1
ATOM 1577 N N . THR A 1 209 ? 17.731 8.702 -17.603 1.00 95.81 209 THR A N 1
ATOM 1578 C CA . THR A 1 209 ? 16.919 9.798 -18.165 1.00 95.81 209 THR A CA 1
ATOM 1579 C C . THR A 1 209 ? 17.784 11.015 -18.477 1.00 95.81 209 THR A C 1
ATOM 1581 O O . THR A 1 209 ? 17.656 11.591 -19.556 1.00 95.81 209 THR A O 1
ATOM 1584 N N . ALA A 1 210 ? 18.695 11.390 -17.574 1.00 96.62 210 ALA A N 1
ATOM 1585 C CA . ALA A 1 210 ? 19.634 12.487 -17.793 1.00 96.62 210 ALA A CA 1
ATOM 1586 C C . ALA A 1 210 ? 20.586 12.182 -18.960 1.00 96.62 210 ALA A C 1
ATOM 1588 O O . ALA A 1 210 ? 20.730 13.004 -19.863 1.00 96.62 210 ALA A O 1
ATOM 1589 N N . GLY A 1 211 ? 21.161 10.974 -18.998 1.00 92.69 211 GLY A N 1
ATOM 1590 C CA . GLY A 1 211 ? 22.022 10.537 -20.101 1.00 92.69 211 GLY A CA 1
ATOM 1591 C C . GLY A 1 211 ? 21.314 10.579 -21.459 1.00 92.69 211 GLY A C 1
ATOM 1592 O O . GLY A 1 211 ? 21.826 11.169 -22.407 1.00 92.69 211 GLY A O 1
ATOM 1593 N N . LEU A 1 212 ? 20.099 10.028 -21.549 1.00 90.69 212 LEU A N 1
ATOM 1594 C CA . LEU A 1 212 ? 19.300 10.054 -22.779 1.00 90.69 212 LEU A CA 1
ATOM 1595 C C . LEU A 1 212 ? 18.806 11.457 -23.146 1.00 90.69 212 LEU A C 1
ATOM 1597 O O . LEU A 1 212 ? 18.657 11.742 -24.326 1.00 90.69 212 LEU A O 1
ATOM 1601 N N . THR A 1 213 ? 18.599 12.349 -22.178 1.00 94.31 213 THR A N 1
ATOM 1602 C CA . THR A 1 213 ? 18.265 13.753 -22.466 1.00 94.31 213 THR A CA 1
ATOM 1603 C C . THR A 1 213 ? 19.413 14.464 -23.184 1.00 94.31 213 THR A C 1
ATOM 1605 O O . THR A 1 213 ? 19.160 15.253 -24.087 1.00 94.31 213 THR A O 1
ATOM 1608 N N . LEU A 1 214 ? 20.666 14.169 -22.819 1.00 94.00 214 LEU A N 1
ATOM 1609 C CA . LEU A 1 214 ? 21.848 14.753 -23.462 1.00 94.00 214 LEU A CA 1
ATOM 1610 C C . LEU A 1 214 ? 22.144 14.119 -24.827 1.00 94.00 214 LEU A C 1
ATOM 1612 O O . LEU A 1 214 ? 22.490 14.822 -25.771 1.00 94.00 214 LEU A O 1
ATOM 1616 N N . LEU A 1 215 ? 22.016 12.793 -24.928 1.00 87.00 215 LEU A N 1
ATOM 1617 C CA . LEU A 1 215 ? 22.389 12.032 -26.126 1.00 87.00 215 LEU A CA 1
ATOM 1618 C C . LEU A 1 215 ? 21.280 11.976 -27.186 1.00 87.00 215 LEU A C 1
ATOM 1620 O O . LEU A 1 215 ? 21.567 11.856 -28.374 1.00 87.00 215 LEU A O 1
ATOM 1624 N N . ALA A 1 216 ? 20.017 12.015 -26.762 1.00 86.81 216 ALA A N 1
ATOM 1625 C CA . ALA A 1 216 ? 18.849 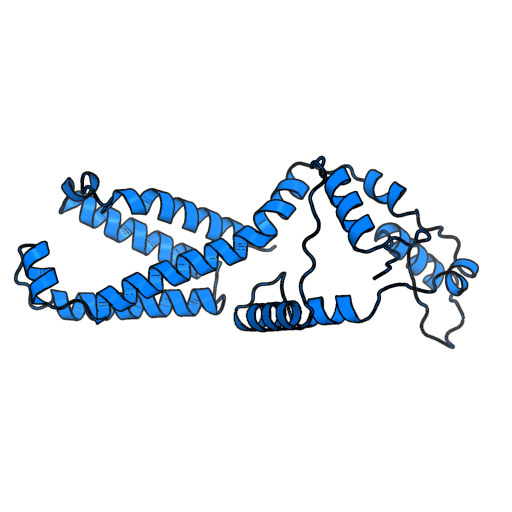11.832 -27.616 1.00 86.81 216 ALA A CA 1
ATOM 1626 C C . ALA A 1 216 ? 17.638 12.649 -27.105 1.00 86.81 216 ALA A C 1
ATOM 1628 O O . ALA A 1 216 ? 16.593 12.074 -26.774 1.00 86.81 216 ALA A O 1
ATOM 1629 N N . PRO A 1 217 ? 17.736 13.993 -27.046 1.00 92.06 217 PRO A N 1
ATOM 1630 C CA . PRO A 1 217 ? 16.675 14.861 -26.521 1.00 92.06 217 PRO A CA 1
ATOM 1631 C C . PRO A 1 217 ? 15.328 14.695 -27.243 1.00 92.06 217 PRO A C 1
ATOM 1633 O O . PRO A 1 217 ? 14.275 14.901 -26.645 1.00 92.06 217 PRO A O 1
ATOM 1636 N N . GLN A 1 218 ? 15.328 14.257 -28.503 1.00 90.06 218 GLN A N 1
ATOM 1637 C CA . GLN A 1 218 ? 14.119 13.950 -29.269 1.00 90.06 218 GLN A CA 1
ATOM 1638 C C . GLN A 1 218 ? 13.222 12.883 -28.615 1.00 90.06 218 GLN A C 1
ATOM 1640 O O . GLN A 1 218 ? 12.024 12.858 -28.882 1.00 90.06 218 GLN A O 1
ATOM 1645 N N . LEU A 1 219 ? 13.753 12.041 -27.717 1.00 89.44 219 LEU A N 1
ATOM 1646 C CA . LEU A 1 219 ? 12.970 11.035 -26.984 1.00 89.44 219 LEU A CA 1
ATOM 1647 C C . LEU A 1 219 ? 11.952 11.642 -26.001 1.00 89.44 219 LEU A C 1
ATOM 1649 O O . LEU A 1 219 ? 11.058 10.933 -25.532 1.00 89.44 219 LEU A O 1
ATOM 1653 N N . TRP A 1 220 ? 12.057 12.938 -25.693 1.00 94.31 220 TRP A N 1
ATOM 1654 C CA . TRP A 1 220 ? 11.014 13.682 -24.979 1.00 94.31 220 TRP A CA 1
ATOM 1655 C C . TRP A 1 220 ? 9.746 13.876 -25.817 1.00 94.31 220 TRP A C 1
ATOM 1657 O O . TRP A 1 220 ? 8.657 13.957 -25.255 1.00 94.31 220 TRP A O 1
ATOM 1667 N N . LEU A 1 221 ? 9.890 13.920 -27.144 1.00 94.25 221 LEU A N 1
ATOM 1668 C CA . LEU A 1 221 ? 8.806 14.122 -28.109 1.00 94.25 221 LEU A CA 1
ATOM 1669 C C . LEU A 1 221 ? 8.313 12.803 -28.728 1.00 94.25 221 LEU A C 1
ATOM 1671 O O . LEU A 1 221 ? 7.501 12.823 -29.650 1.00 94.25 221 LEU A O 1
ATOM 1675 N N . ASP A 1 222 ? 8.804 11.657 -28.247 1.00 90.19 222 ASP A N 1
ATOM 1676 C CA . ASP A 1 222 ? 8.371 10.345 -28.726 1.00 90.19 222 ASP A CA 1
ATOM 1677 C C . ASP A 1 222 ? 6.858 10.157 -28.465 1.00 90.19 222 ASP A C 1
ATOM 1679 O O . ASP A 1 222 ? 6.407 10.344 -27.328 1.00 90.19 222 ASP A O 1
ATOM 1683 N N . PRO A 1 223 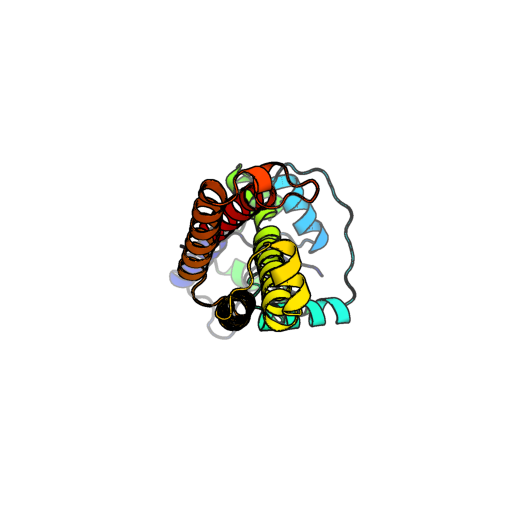? 6.060 9.772 -29.481 1.00 89.44 223 PRO A N 1
ATOM 1684 C CA . PRO A 1 223 ? 4.600 9.702 -29.371 1.00 89.44 223 PRO A CA 1
ATOM 1685 C C . PRO A 1 223 ? 4.112 8.637 -28.380 1.00 89.44 223 PRO A C 1
ATOM 1687 O O . PRO A 1 223 ? 2.978 8.707 -27.913 1.00 89.44 223 PRO A O 1
ATOM 1690 N N . PHE A 1 224 ? 4.960 7.669 -28.024 1.00 86.19 224 PHE A N 1
ATOM 1691 C CA . PHE A 1 224 ? 4.676 6.650 -27.014 1.00 86.19 224 PHE A CA 1
ATOM 1692 C C . PHE A 1 224 ? 5.250 7.017 -25.637 1.00 86.19 224 PHE A C 1
ATOM 1694 O O . PHE A 1 224 ? 5.276 6.185 -24.727 1.00 86.19 224 PHE A O 1
ATOM 1701 N N . GLY A 1 225 ? 5.700 8.264 -25.464 1.00 85.88 225 GLY A N 1
ATOM 1702 C CA . GLY A 1 225 ? 6.129 8.813 -24.184 1.00 85.88 225 GLY A CA 1
ATOM 1703 C C . GLY A 1 225 ? 7.478 8.280 -23.708 1.00 85.88 225 GLY A C 1
ATOM 1704 O O . GLY A 1 225 ? 7.627 8.021 -22.515 1.00 85.88 225 GLY A O 1
ATOM 1705 N N . GLY A 1 226 ? 8.443 8.119 -24.623 1.00 88.94 226 GLY A N 1
ATOM 1706 C CA . GLY A 1 226 ? 9.795 7.594 -24.384 1.00 88.94 226 GLY A CA 1
ATOM 1707 C C . GLY A 1 226 ? 10.426 8.017 -23.050 1.00 88.94 226 GLY A C 1
ATOM 1708 O O . GLY A 1 226 ? 10.496 7.199 -22.132 1.00 88.94 226 GLY A O 1
ATOM 1709 N N . LEU A 1 227 ? 10.868 9.276 -22.934 1.00 93.62 227 LEU A N 1
ATOM 1710 C CA . LEU A 1 227 ? 11.367 9.840 -21.664 1.00 93.62 227 LEU A CA 1
ATOM 1711 C C . LEU A 1 227 ? 10.257 10.441 -20.798 1.00 93.62 227 LEU A C 1
ATOM 1713 O O . LEU A 1 227 ? 10.374 10.457 -19.574 1.00 93.62 227 LEU A O 1
ATOM 1717 N N . LEU A 1 228 ? 9.157 10.891 -21.410 1.00 95.69 228 LEU A N 1
ATOM 1718 C CA . LEU A 1 228 ? 8.075 11.573 -20.699 1.00 95.69 228 LEU A CA 1
ATOM 1719 C C . LEU A 1 228 ? 7.459 10.704 -19.590 1.00 95.69 228 LEU A C 1
ATOM 1721 O O . LEU A 1 228 ? 7.154 11.211 -18.510 1.00 95.69 228 LEU A O 1
ATOM 1725 N N . LYS A 1 229 ? 7.343 9.385 -19.807 1.00 95.44 229 LYS A N 1
ATOM 1726 C CA . LYS A 1 229 ? 6.831 8.434 -18.804 1.00 95.44 229 LYS A CA 1
ATOM 1727 C C . LYS A 1 229 ? 7.704 8.332 -17.549 1.00 95.44 229 LYS A C 1
ATOM 1729 O O . LYS A 1 229 ? 7.216 7.894 -16.509 1.00 95.44 229 LYS A O 1
ATOM 1734 N N . ASN A 1 230 ? 8.968 8.752 -17.605 1.00 96.38 230 ASN A N 1
ATOM 1735 C CA . ASN A 1 230 ? 9.866 8.668 -16.456 1.00 96.38 230 ASN A CA 1
ATOM 1736 C C . ASN A 1 230 ? 9.509 9.689 -15.376 1.00 96.38 230 ASN A C 1
ATOM 1738 O O . ASN A 1 230 ? 9.749 9.421 -14.203 1.00 96.38 230 ASN A O 1
ATOM 1742 N N . LEU A 1 231 ? 8.869 10.809 -15.733 1.00 96.50 231 LEU A N 1
ATOM 1743 C CA . LEU A 1 231 ? 8.393 11.797 -14.761 1.00 96.50 231 LEU A CA 1
ATOM 1744 C C . LEU A 1 231 ? 7.355 11.206 -13.785 1.00 96.50 231 LEU A C 1
ATOM 1746 O O . LEU A 1 231 ? 7.600 11.242 -12.576 1.00 96.50 231 LEU A O 1
ATOM 1750 N N . PRO A 1 232 ? 6.233 10.606 -14.242 1.00 97.19 232 PRO A N 1
ATOM 1751 C CA . PRO A 1 232 ? 5.296 9.962 -13.328 1.00 97.19 232 PRO A CA 1
ATOM 1752 C C . PRO A 1 232 ? 5.887 8.720 -12.644 1.00 97.19 232 PRO A C 1
ATOM 1754 O O . PRO A 1 232 ? 5.524 8.453 -11.501 1.00 97.19 232 PRO A O 1
ATOM 1757 N N . ILE A 1 233 ? 6.823 7.990 -13.271 1.00 97.38 233 ILE A N 1
ATOM 1758 C CA . ILE A 1 233 ? 7.5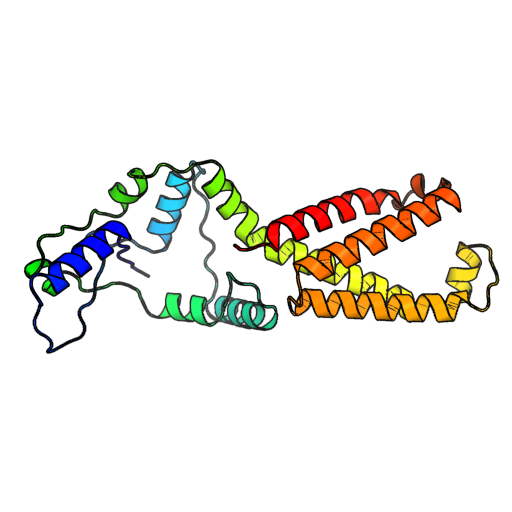33 6.878 -12.608 1.00 97.38 233 ILE A CA 1
ATOM 1759 C C . ILE A 1 233 ? 8.364 7.393 -11.426 1.00 97.38 233 ILE A C 1
ATOM 1761 O O . ILE A 1 233 ? 8.283 6.831 -10.337 1.00 97.38 233 ILE A O 1
ATOM 1765 N N . LEU A 1 234 ? 9.122 8.479 -11.599 1.00 98.06 234 LEU A N 1
ATOM 1766 C CA . LEU A 1 234 ? 9.904 9.092 -10.523 1.00 98.06 234 LEU A CA 1
ATOM 1767 C C . LEU A 1 234 ? 9.005 9.603 -9.394 1.00 98.06 234 LEU A C 1
ATOM 1769 O O . LEU A 1 234 ? 9.297 9.353 -8.227 1.00 98.06 234 LEU A O 1
ATOM 1773 N N . ALA A 1 235 ? 7.880 10.245 -9.721 1.00 98.06 235 ALA A N 1
ATOM 1774 C CA . ALA A 1 235 ? 6.895 10.646 -8.718 1.00 98.06 235 ALA A CA 1
ATOM 1775 C C . ALA A 1 235 ? 6.350 9.433 -7.940 1.00 98.06 235 ALA A C 1
ATOM 1777 O O . ALA A 1 235 ? 6.278 9.463 -6.713 1.00 98.06 235 ALA A O 1
ATOM 1778 N N . LEU A 1 236 ? 6.032 8.335 -8.633 1.00 97.38 236 LEU A N 1
ATOM 1779 C CA . LEU A 1 236 ? 5.564 7.094 -8.015 1.00 97.38 236 LEU A CA 1
ATOM 1780 C C . LEU A 1 236 ? 6.627 6.457 -7.107 1.00 97.38 236 LEU A C 1
ATOM 1782 O O . LEU A 1 236 ? 6.296 5.956 -6.034 1.00 97.38 236 LEU A O 1
ATOM 1786 N N . LEU A 1 237 ? 7.900 6.506 -7.506 1.00 97.69 237 LEU A N 1
ATOM 1787 C CA . LEU A 1 237 ? 9.029 6.040 -6.701 1.00 97.69 237 LEU A CA 1
ATOM 1788 C C . LEU A 1 237 ? 9.236 6.892 -5.443 1.00 97.69 237 LEU A C 1
ATOM 1790 O O . LEU A 1 237 ? 9.498 6.336 -4.378 1.00 97.69 237 LEU A O 1
ATOM 1794 N N . LEU A 1 238 ? 9.066 8.214 -5.534 1.00 97.38 238 LEU A N 1
ATOM 1795 C CA . LEU A 1 238 ? 9.104 9.109 -4.372 1.00 97.38 238 LEU A CA 1
ATOM 1796 C C . LEU A 1 238 ? 7.953 8.823 -3.404 1.00 97.38 238 LEU A C 1
ATOM 1798 O O . LEU A 1 238 ? 8.170 8.759 -2.196 1.00 97.38 238 LEU A O 1
ATOM 1802 N N . VAL A 1 239 ? 6.743 8.580 -3.918 1.00 95.62 239 VAL A N 1
ATOM 1803 C CA . VAL A 1 239 ? 5.609 8.145 -3.087 1.00 95.62 239 VAL A CA 1
ATOM 1804 C C . VAL A 1 239 ? 5.905 6.786 -2.451 1.00 95.62 239 VAL A C 1
ATOM 1806 O O . VAL A 1 239 ? 5.652 6.598 -1.265 1.00 95.62 239 VAL A O 1
ATOM 1809 N N . HIS A 1 240 ? 6.479 5.840 -3.200 1.00 95.19 240 HIS A N 1
ATOM 1810 C CA . HIS A 1 240 ? 6.873 4.543 -2.654 1.00 95.19 240 HIS A CA 1
ATOM 1811 C C . HIS A 1 240 ? 7.902 4.683 -1.524 1.00 95.19 240 HIS A C 1
ATOM 1813 O O . HIS A 1 240 ? 7.737 4.047 -0.487 1.00 95.19 240 HIS A O 1
ATOM 1819 N N . LEU A 1 241 ? 8.912 5.542 -1.699 1.00 95.94 241 LEU A N 1
ATOM 1820 C CA . LEU A 1 241 ? 9.921 5.859 -0.688 1.00 95.94 241 LEU A CA 1
ATOM 1821 C C . LEU A 1 241 ? 9.287 6.474 0.568 1.00 95.94 241 LEU A C 1
ATOM 1823 O O . LEU A 1 241 ? 9.541 5.996 1.669 1.00 95.94 241 LEU A O 1
ATOM 1827 N N . ALA A 1 242 ? 8.412 7.469 0.402 1.00 93.81 242 ALA A N 1
ATOM 1828 C CA . ALA A 1 242 ? 7.712 8.117 1.513 1.00 93.81 242 ALA A CA 1
ATOM 1829 C C . ALA A 1 242 ? 6.827 7.141 2.305 1.00 93.81 242 ALA A C 1
ATOM 1831 O O . ALA A 1 242 ? 6.664 7.283 3.511 1.00 93.81 242 ALA A O 1
ATOM 1832 N N . LEU A 1 243 ? 6.266 6.132 1.632 1.00 90.94 243 LEU A N 1
ATOM 1833 C CA . LEU A 1 243 ? 5.464 5.081 2.260 1.00 90.94 243 LEU A CA 1
ATOM 1834 C C . LEU A 1 243 ? 6.304 3.920 2.814 1.00 90.94 243 LEU A C 1
ATOM 1836 O O . LEU A 1 243 ? 5.759 3.082 3.534 1.00 90.94 243 LEU A O 1
ATOM 1840 N N . ALA A 1 244 ? 7.583 3.805 2.447 1.00 87.81 244 ALA A N 1
ATOM 1841 C CA . ALA A 1 244 ? 8.466 2.721 2.877 1.00 87.81 244 ALA A CA 1
ATOM 1842 C C . ALA A 1 244 ? 8.990 2.910 4.307 1.00 87.81 244 ALA A C 1
ATOM 1844 O O . ALA A 1 244 ? 9.292 1.914 4.965 1.00 87.81 244 ALA A O 1
ATOM 1845 N N . GLU A 1 245 ? 9.083 4.152 4.785 1.00 74.44 245 GLU A N 1
ATOM 1846 C CA . GLU A 1 245 ? 9.422 4.462 6.173 1.00 74.44 245 GLU A CA 1
ATOM 1847 C C . GLU A 1 245 ? 8.200 4.256 7.078 1.00 74.44 245 GLU A C 1
ATOM 1849 O O . GLU A 1 245 ? 7.304 5.091 7.154 1.00 74.44 245 GLU A O 1
ATOM 1854 N N . GLU A 1 246 ? 8.162 3.123 7.776 1.00 64.69 246 GLU A N 1
ATOM 1855 C CA . GLU A 1 246 ? 7.296 2.930 8.941 1.00 64.69 246 GLU A CA 1
ATOM 1856 C C . GLU A 1 246 ? 8.174 3.163 10.179 1.00 64.69 246 GLU A C 1
ATOM 1858 O O . GLU A 1 246 ? 9.115 2.403 10.413 1.00 64.69 246 GLU A O 1
ATOM 1863 N N . ARG A 1 247 ? 7.939 4.271 10.894 1.00 41.38 247 ARG A N 1
ATOM 1864 C CA . ARG A 1 247 ? 8.553 4.550 12.201 1.00 41.38 247 ARG A CA 1
ATOM 1865 C C . ARG A 1 247 ? 7.748 3.898 13.311 1.00 41.38 247 ARG A C 1
ATOM 1867 O O . ARG A 1 247 ? 6.502 3.969 13.222 1.00 41.38 247 ARG A O 1
#

Sequence (247 aa):
EPVNPIHAEDLAAIVADCLASPPPRDRAWEVGGPETVTQAGYLALLRRWLGLRPAPFLHLPRPLARAAGRLGDALRMGPVSATFIAMLDSGTVARATPLLDHVAARPAPVSRFVLRRPAGTQDLWAARLYLLKPLIRLTLAALWIASGLLGLFTPAATVEARLGLAAPWLIPAARLFGLIDLAIAMALLRNLWPVRLALIQIALVAGYTAGLTLLAPQLWLDPFGGLLKNLPILALLLVHLALAEER

Radius of gyration: 26.3 Å; chains: 1; bounding box: 51×34×79 Å